Protein AF-A0A246L2Z1-F1 (afdb_monomer)

Solvent-accessible surface area (backbone atoms only — not comparable to full-atom values): 17041 Å² total; per-residue (Å²): 68,38,52,44,46,74,51,79,50,94,59,27,37,38,37,24,51,55,58,49,74,51,76,49,65,65,79,60,54,60,59,76,77,35,76,85,60,72,92,53,96,83,64,76,76,44,43,53,51,44,41,55,54,40,22,54,47,44,19,54,32,81,98,44,77,65,72,43,54,71,85,67,78,72,87,71,85,88,74,63,73,91,81,52,48,71,87,40,70,67,44,46,50,53,50,53,53,56,65,69,41,44,89,74,51,100,59,58,67,72,59,37,53,53,50,54,55,55,52,70,48,75,47,57,62,43,70,44,84,53,34,42,63,89,50,32,64,63,42,42,72,66,54,50,81,80,42,56,55,60,54,50,17,41,48,22,42,43,49,16,45,45,30,53,76,37,76,93,33,43,68,58,13,40,57,24,37,52,49,19,49,50,30,51,50,54,50,47,42,50,49,39,36,75,76,68,38,90,77,61,48,54,33,55,43,30,45,50,49,32,70,73,59,42,51,69,72,76,50,80,76,75,58,89,84,46,37,51,65,44,68,62,55,52,49,50,48,44,61,76,33,46,69,49,98,90,46,77,48,99,61,55,93,78,57,71,64,58,42,52,49,52,66,63,50,49,34,56,52,54,35,26,74,72,68,75,50,81,54,74,53,53,56,47,51,40,52,52,52,53,55,54,49,68,73,78,108

Mean predicted aligned error: 4.83 Å

Sequence (297 aa):
MYPYGQIALPQGFFHADESIATLVTKGFSWTHYFEESSFDEFGWSFPEEIRLMGSMVMCERQDEPTPILYPLQEPTFLLDPTTVDLNSSLGRNAIVDLIKDVGRWPLRTHIVNGFTQKAKERISTFDPARLEMERLESTWERLRPTDFVLLRGLSALIKSDMLSQHPEFGAEALMSLYVALECSFQLVLQRLREDGNPNPSASDAARWLHDTFDSHFDFDPPDSSYKYFEEFYQGRITAFHPRNRFGDFPFPPNFWDDLIHLRRSLPGIFAFLLHGNHSASFLAGVREFQAKWNVNH

pLDDT: mean 91.55, std 6.49, range [53.22, 98.69]

Secondary structure (DSSP, 8-state):
-EESEEEEETTEEEEE-SS-EEEEE----HHHH-TTPPP-TT----HHHHHHHHHHHTTBPTTSPP-------SSPPPPPTTT--SSSHHHHHHHHHHHH-GGGSSS-HHHHHHHHHHTTSPPPEE-GGGB-HHHHHHHHHHS-TT-HHHHHHHHHHHHHHHHTTSGGGHHHHHHHHHHHHHHHHHHHHHHHHHTT-SS--HHHHHHHHHHHTGGGGTPPPPPTT--TTHHHHHHHHHHH-SEETTEE-SS----HHHHHHHHHHHHHHHHHHHHSS--HHHHHHHHHHHHHHHHH-

Structure (mmCIF, N/CA/C/O backbone):
data_AF-A0A246L2Z1-F1
#
_entry.id   AF-A0A246L2Z1-F1
#
loop_
_atom_site.group_PDB
_atom_site.id
_atom_site.type_symbol
_atom_site.label_atom_id
_atom_site.label_alt_id
_atom_site.label_comp_id
_atom_site.label_asym_id
_atom_site.label_entity_id
_atom_site.label_seq_id
_atom_site.pdbx_PDB_ins_code
_atom_site.Cartn_x
_atom_site.Cartn_y
_atom_site.Cartn_z
_atom_site.occupancy
_atom_site.B_iso_or_equiv
_atom_site.auth_seq_id
_atom_site.auth_comp_id
_atom_site.auth_asym_id
_atom_site.auth_atom_id
_atom_site.pdbx_PDB_model_num
ATOM 1 N N . MET A 1 1 ? 12.442 -7.268 -0.362 1.00 88.75 1 MET A N 1
ATOM 2 C CA . MET A 1 1 ? 12.336 -8.657 -0.869 1.00 88.75 1 MET A CA 1
ATOM 3 C C . MET A 1 1 ? 11.179 -8.691 -1.854 1.00 88.75 1 MET A C 1
ATOM 5 O O . MET A 1 1 ? 10.179 -8.039 -1.577 1.00 88.75 1 MET A O 1
ATOM 9 N N . TYR A 1 2 ? 11.311 -9.383 -2.986 1.00 92.94 2 TYR A N 1
ATOM 10 C CA . TYR A 1 2 ? 10.357 -9.300 -4.103 1.00 92.94 2 TYR A CA 1
ATOM 11 C C . TYR A 1 2 ? 9.767 -10.670 -4.488 1.00 92.94 2 TYR A C 1
ATOM 13 O O . TYR A 1 2 ? 10.484 -11.665 -4.393 1.00 92.94 2 TYR A O 1
ATOM 21 N N . PRO A 1 3 ? 8.506 -10.758 -4.951 1.00 94.44 3 PRO A N 1
ATOM 22 C CA . PRO A 1 3 ? 7.957 -12.021 -5.443 1.00 94.44 3 PRO A CA 1
ATOM 23 C C . PRO A 1 3 ? 8.691 -12.451 -6.723 1.00 94.44 3 PRO A C 1
ATOM 25 O O . PRO A 1 3 ? 8.754 -11.693 -7.685 1.00 94.44 3 PRO A O 1
ATOM 28 N N . TYR A 1 4 ? 9.279 -13.647 -6.734 1.00 95.69 4 TYR A N 1
ATOM 29 C CA . TYR A 1 4 ? 10.055 -14.163 -7.862 1.00 95.69 4 TYR A CA 1
ATOM 30 C C . TYR A 1 4 ? 9.172 -14.423 -9.088 1.00 95.69 4 TYR A C 1
ATOM 32 O O . TYR A 1 4 ? 8.052 -14.922 -8.981 1.00 95.69 4 TYR A O 1
ATOM 40 N N . GLY A 1 5 ? 9.726 -14.177 -10.270 1.00 95.12 5 GLY A N 1
ATOM 41 C CA . GLY A 1 5 ? 9.085 -14.442 -11.546 1.00 95.12 5 GLY A CA 1
ATOM 42 C C . GLY A 1 5 ? 8.340 -13.227 -12.078 1.00 95.12 5 GLY A C 1
ATOM 43 O O . GLY A 1 5 ? 8.706 -12.082 -11.821 1.00 95.12 5 GLY A O 1
ATOM 44 N N . GLN A 1 6 ? 7.313 -13.492 -12.878 1.00 95.69 6 GLN A N 1
ATOM 45 C CA . GLN A 1 6 ? 6.583 -12.466 -13.605 1.00 95.69 6 GLN A CA 1
ATOM 46 C C . GLN A 1 6 ? 5.107 -12.489 -13.223 1.00 95.69 6 GLN A C 1
ATOM 48 O O . GLN A 1 6 ? 4.451 -13.525 -13.305 1.00 95.69 6 GLN A O 1
ATOM 53 N N . ILE A 1 7 ? 4.591 -11.321 -12.861 1.00 95.00 7 ILE A N 1
ATOM 54 C CA . ILE A 1 7 ? 3.194 -11.082 -12.518 1.00 95.00 7 ILE A CA 1
ATOM 55 C C . ILE A 1 7 ? 2.641 -10.126 -13.571 1.00 95.00 7 ILE A C 1
ATOM 57 O O . ILE A 1 7 ? 3.060 -8.973 -13.641 1.00 95.00 7 ILE A O 1
ATOM 61 N N . ALA A 1 8 ? 1.733 -10.605 -14.415 1.00 94.56 8 ALA A N 1
ATOM 62 C CA . ALA A 1 8 ? 1.123 -9.805 -15.472 1.00 94.56 8 ALA A CA 1
ATOM 63 C C . ALA A 1 8 ? -0.310 -9.425 -15.087 1.00 94.56 8 ALA A C 1
ATOM 65 O O . ALA A 1 8 ? -1.082 -10.277 -14.656 1.00 94.56 8 ALA A O 1
ATOM 66 N N . LEU A 1 9 ? -0.648 -8.152 -15.268 1.00 92.94 9 LEU A N 1
ATOM 67 C CA . LEU A 1 9 ? -1.970 -7.577 -15.049 1.00 92.94 9 LEU A CA 1
ATOM 68 C C . LEU A 1 9 ? -2.411 -6.815 -16.309 1.00 92.94 9 LEU A C 1
ATOM 70 O O . LEU A 1 9 ? -1.582 -6.482 -17.165 1.00 92.94 9 LEU A O 1
ATOM 74 N N . PRO A 1 10 ? -3.707 -6.497 -16.462 1.00 86.38 10 PRO A N 1
ATOM 75 C CA . PRO A 1 10 ? -4.141 -5.624 -17.543 1.00 86.38 10 PRO A CA 1
ATOM 76 C C . PRO A 1 10 ? -3.367 -4.298 -17.513 1.00 86.38 10 PRO A C 1
ATOM 78 O O . PRO A 1 10 ? -3.392 -3.599 -16.509 1.00 86.38 10 PRO A O 1
ATOM 81 N N . GLN A 1 11 ? -2.710 -3.927 -18.618 1.00 88.94 11 GLN A N 1
ATOM 82 C CA . GLN A 1 11 ? -1.913 -2.690 -18.751 1.00 88.94 11 GLN A CA 1
ATOM 83 C C . GLN A 1 11 ? -0.638 -2.607 -17.890 1.00 88.94 11 GLN A C 1
ATOM 85 O O . GLN A 1 11 ? -0.037 -1.537 -17.813 1.00 88.94 11 GLN A O 1
ATOM 90 N N . GLY A 1 12 ? -0.161 -3.696 -17.288 1.00 93.94 12 GLY A N 1
ATOM 91 C CA . GLY A 1 12 ? 1.088 -3.645 -16.532 1.00 93.94 12 GLY A CA 1
ATOM 92 C C . GLY A 1 12 ? 1.664 -5.009 -16.196 1.00 93.94 12 GLY A C 1
ATOM 93 O O . GLY A 1 12 ? 0.984 -6.027 -16.240 1.00 93.94 12 GLY A O 1
ATOM 94 N N . PHE A 1 13 ? 2.941 -5.049 -15.853 1.00 96.00 13 PHE A N 1
ATOM 95 C CA . PHE A 1 13 ? 3.539 -6.248 -15.291 1.00 96.00 13 PHE A CA 1
ATOM 96 C C . PHE A 1 13 ? 4.652 -5.905 -14.313 1.00 96.00 13 PHE A C 1
ATOM 98 O O . PHE A 1 13 ? 5.266 -4.841 -14.368 1.00 96.00 13 PHE A O 1
ATOM 105 N N . PHE A 1 14 ? 4.910 -6.857 -13.433 1.00 96.00 14 PHE A N 1
ATOM 106 C CA . PHE A 1 14 ? 6.058 -6.897 -12.555 1.00 96.00 14 PHE A CA 1
ATOM 107 C C . PHE A 1 14 ? 6.926 -8.094 -12.930 1.00 96.00 14 PHE A C 1
ATOM 109 O O . PHE A 1 14 ? 6.412 -9.166 -13.252 1.00 96.00 14 PHE A O 1
ATOM 116 N N . HIS A 1 15 ? 8.239 -7.915 -12.882 1.00 96.19 15 HIS A N 1
ATOM 117 C CA . HIS A 1 15 ? 9.216 -8.985 -13.037 1.00 96.19 15 HIS A CA 1
ATOM 118 C C . HIS A 1 15 ? 10.266 -8.859 -11.945 1.00 96.19 15 HIS A C 1
ATOM 120 O O . HIS A 1 15 ? 10.855 -7.789 -11.796 1.00 96.19 15 HIS A O 1
ATOM 126 N N . ALA A 1 16 ? 10.556 -9.951 -11.242 1.00 95.94 16 ALA A N 1
ATOM 127 C CA . ALA A 1 16 ? 11.734 -10.034 -10.395 1.00 95.94 16 ALA A CA 1
ATOM 128 C C . ALA A 1 16 ? 12.484 -11.358 -10.534 1.00 95.94 16 ALA A C 1
ATOM 130 O O . ALA A 1 16 ? 11.906 -12.441 -10.585 1.00 95.94 16 ALA A O 1
ATOM 131 N N . ASP A 1 17 ? 13.805 -11.261 -10.525 1.00 94.12 17 ASP A N 1
ATOM 132 C CA . ASP A 1 17 ? 14.735 -12.369 -10.369 1.00 94.12 17 ASP A CA 1
ATOM 133 C C . ASP A 1 17 ? 15.928 -11.925 -9.502 1.00 94.12 17 ASP A C 1
ATOM 135 O O . ASP A 1 17 ? 15.896 -10.866 -8.878 1.00 94.12 17 ASP A O 1
ATOM 139 N N . GLU A 1 18 ? 16.985 -12.736 -9.426 1.00 91.81 18 GLU A N 1
ATOM 140 C CA . GLU A 1 18 ? 18.169 -12.406 -8.620 1.00 91.81 18 GLU A CA 1
ATOM 141 C C . GLU A 1 18 ? 18.944 -11.176 -9.125 1.00 91.81 18 GLU A C 1
ATOM 143 O O . GLU A 1 18 ? 19.762 -10.639 -8.382 1.00 91.81 18 GLU A O 1
ATOM 148 N N . SER A 1 19 ? 18.721 -10.745 -10.371 1.00 90.25 19 SER A N 1
ATOM 149 C CA . SER A 1 19 ? 19.451 -9.655 -11.031 1.00 90.25 19 SER A CA 1
ATOM 150 C C . SER A 1 19 ? 18.667 -8.349 -11.121 1.00 90.25 19 SER A C 1
ATOM 152 O O . SER A 1 19 ? 19.266 -7.276 -11.102 1.00 90.25 19 SER A O 1
ATOM 154 N N . ILE A 1 20 ? 17.338 -8.414 -11.242 1.00 91.06 20 ILE A N 1
ATOM 155 C CA . ILE A 1 20 ? 16.501 -7.223 -11.387 1.00 91.06 20 ILE A CA 1
ATOM 156 C C . ILE A 1 20 ? 15.112 -7.426 -10.790 1.00 91.06 20 ILE A C 1
ATOM 158 O O . ILE A 1 20 ? 14.550 -8.511 -10.881 1.00 91.06 20 ILE A O 1
ATOM 162 N N . ALA A 1 21 ? 14.551 -6.355 -10.230 1.00 92.94 21 ALA A N 1
ATOM 163 C CA . ALA A 1 21 ? 13.130 -6.200 -9.969 1.00 92.94 21 ALA A CA 1
ATOM 164 C C . ALA A 1 21 ? 12.657 -4.951 -10.721 1.00 92.94 21 ALA A C 1
ATOM 166 O O . ALA A 1 21 ? 13.231 -3.874 -10.563 1.00 92.94 21 ALA A O 1
ATOM 167 N N . THR A 1 22 ? 11.652 -5.098 -11.577 1.00 92.62 22 THR A N 1
ATOM 168 C CA . THR A 1 22 ? 11.123 -4.015 -12.403 1.00 92.62 22 THR A CA 1
ATOM 169 C C . THR A 1 22 ? 9.609 -4.099 -12.483 1.00 92.62 22 THR A C 1
ATOM 171 O O . THR A 1 22 ? 9.022 -5.181 -12.460 1.00 92.62 22 THR A O 1
ATOM 174 N N . LEU A 1 23 ? 8.983 -2.934 -12.572 1.00 93.69 23 LEU A N 1
ATOM 175 C CA . LEU A 1 23 ? 7.571 -2.786 -12.860 1.00 93.69 23 LEU A CA 1
ATOM 176 C C . LEU A 1 23 ? 7.437 -1.932 -14.113 1.00 93.69 23 LEU A C 1
ATOM 178 O O . LEU A 1 23 ? 8.179 -0.970 -14.304 1.00 93.69 23 LEU A O 1
ATOM 182 N N . VAL A 1 24 ? 6.492 -2.294 -14.967 1.00 94.06 24 VAL A N 1
ATOM 183 C CA . VAL A 1 24 ? 6.198 -1.567 -16.197 1.00 94.06 24 VAL A CA 1
ATOM 184 C C . VAL A 1 24 ? 4.697 -1.425 -16.276 1.00 94.06 24 VAL A C 1
ATOM 186 O O . VAL A 1 24 ? 3.967 -2.411 -16.186 1.00 94.06 24 VAL A O 1
ATOM 189 N N . THR A 1 25 ? 4.229 -0.197 -16.443 1.00 94.06 25 THR A N 1
ATOM 190 C CA . THR A 1 25 ? 2.803 0.103 -16.519 1.00 94.06 25 THR A CA 1
ATOM 191 C C . THR A 1 25 ? 2.509 0.976 -17.725 1.00 94.06 25 THR A C 1
ATOM 193 O O . THR A 1 25 ? 3.362 1.719 -18.211 1.00 94.06 25 THR A O 1
ATOM 196 N N . LYS A 1 26 ? 1.289 0.861 -18.238 1.00 93.31 26 LYS A N 1
ATOM 197 C CA . LYS A 1 26 ? 0.744 1.719 -19.278 1.00 93.31 26 LYS A CA 1
ATOM 198 C C . LYS A 1 26 ? -0.359 2.569 -18.667 1.00 93.31 26 LYS A C 1
ATOM 200 O O . LYS A 1 26 ? -1.391 2.053 -18.252 1.00 93.31 26 LYS A O 1
ATOM 205 N N . GLY A 1 27 ? -0.147 3.880 -18.662 1.00 91.50 27 GLY A N 1
ATOM 206 C CA . GLY A 1 27 ? -1.102 4.837 -18.125 1.00 91.50 27 GLY A CA 1
ATOM 207 C C . GLY A 1 27 ? -0.650 6.274 -18.296 1.00 91.50 27 GLY A C 1
ATOM 208 O O . GLY A 1 27 ? 0.205 6.579 -19.127 1.00 91.50 27 GLY A O 1
ATOM 209 N N . PHE A 1 28 ? -1.248 7.147 -17.494 1.00 90.75 28 PHE A N 1
ATOM 210 C CA . PHE A 1 28 ? -1.002 8.580 -17.527 1.00 90.75 28 PHE A CA 1
ATOM 211 C C . PHE A 1 28 ? -0.336 9.076 -16.243 1.00 90.75 28 PHE A C 1
ATOM 213 O O . PHE A 1 28 ? -0.407 8.432 -15.196 1.00 90.75 28 PHE A O 1
ATOM 220 N N . SER A 1 29 ? 0.278 10.256 -16.327 1.00 89.00 29 SER A N 1
ATOM 221 C CA . SER A 1 29 ? 0.804 10.980 -15.173 1.00 89.00 29 SER A CA 1
ATOM 222 C C . SER A 1 29 ? -0.297 11.536 -14.270 1.00 89.00 29 SER A C 1
ATOM 224 O O . SER A 1 29 ? -1.455 11.631 -14.666 1.00 89.00 29 SER A O 1
ATOM 226 N N . TRP A 1 30 ? 0.068 11.970 -13.061 1.00 88.19 30 TRP A N 1
ATOM 227 C CA . TRP A 1 30 ? -0.865 12.601 -12.118 1.00 88.19 30 TRP A CA 1
ATOM 228 C C . TRP A 1 30 ? -1.631 13.791 -12.707 1.00 88.19 30 TRP A C 1
ATOM 230 O O . TRP A 1 30 ? -2.833 13.905 -12.484 1.00 88.19 30 TRP A O 1
ATOM 240 N N . THR A 1 31 ? -0.973 14.600 -13.539 1.00 88.12 31 THR A N 1
ATOM 241 C CA . THR A 1 31 ? -1.569 15.752 -14.237 1.00 88.12 31 THR A CA 1
ATOM 242 C C . THR A 1 31 ? -2.742 15.394 -15.152 1.00 88.12 31 THR A C 1
ATOM 244 O O . THR A 1 31 ? -3.547 16.260 -15.468 1.00 88.12 31 THR A O 1
ATOM 247 N N . HIS A 1 32 ? -2.861 14.134 -15.584 1.00 90.44 32 HIS A N 1
ATOM 248 C CA . HIS A 1 32 ? -4.015 13.667 -16.354 1.00 90.44 32 HIS A CA 1
ATOM 249 C C . HIS A 1 32 ? -5.260 13.479 -15.482 1.00 90.44 32 HIS A C 1
ATOM 251 O O . HIS A 1 32 ? -6.373 13.714 -15.938 1.00 90.44 32 HIS A O 1
ATOM 257 N N . TYR A 1 33 ? -5.078 13.030 -14.238 1.00 89.50 33 TYR A N 1
ATOM 258 C CA . TYR A 1 33 ? -6.180 12.728 -13.324 1.00 89.50 33 TYR A CA 1
ATOM 259 C C . TYR A 1 33 ? -6.540 13.912 -12.424 1.00 89.50 33 TYR A C 1
ATOM 261 O O . TYR A 1 33 ? -7.661 13.984 -11.927 1.00 89.50 33 TYR A O 1
ATOM 269 N N . PHE A 1 34 ? -5.600 14.831 -12.209 1.00 86.88 34 PHE A N 1
ATOM 270 C CA . PHE A 1 34 ? -5.791 16.022 -11.399 1.00 86.88 34 PHE A CA 1
ATOM 271 C C . PHE A 1 34 ? -5.090 17.212 -12.061 1.00 86.88 34 PHE A C 1
ATOM 273 O O . PHE A 1 34 ? -3.889 17.404 -11.897 1.00 86.88 34 PHE A O 1
ATOM 280 N N . GLU A 1 35 ? -5.842 18.008 -12.827 1.00 82.25 35 GLU A N 1
ATOM 281 C CA . GLU A 1 35 ? -5.296 19.143 -13.592 1.00 82.25 35 GLU A CA 1
ATOM 282 C C . GLU A 1 35 ? -4.642 20.205 -12.694 1.00 82.25 35 GLU A C 1
ATOM 284 O O . GLU A 1 35 ? -3.654 20.826 -13.081 1.00 82.25 35 GLU A O 1
ATOM 289 N N . GLU A 1 36 ? -5.152 20.378 -11.472 1.00 82.81 36 GLU A N 1
ATOM 290 C CA . GLU A 1 36 ? -4.608 21.310 -10.478 1.00 82.81 36 GLU A CA 1
ATOM 291 C C . GLU A 1 36 ? -3.385 20.749 -9.728 1.00 82.81 36 GLU A C 1
ATOM 293 O O . GLU A 1 36 ? -2.898 21.375 -8.784 1.00 82.81 36 GLU A O 1
ATOM 298 N N . SER A 1 37 ? -2.863 19.576 -10.115 1.00 76.75 37 SER A N 1
ATOM 299 C CA . SER A 1 37 ? -1.661 19.026 -9.488 1.00 76.75 37 SER A CA 1
ATOM 300 C C . SER A 1 37 ? -0.484 19.985 -9.682 1.00 76.75 37 SER A C 1
ATOM 302 O O . SER A 1 37 ? -0.074 20.259 -10.813 1.00 76.75 37 SER A O 1
ATOM 304 N N . SER A 1 38 ? 0.091 20.475 -8.584 1.00 72.75 38 SER A N 1
ATOM 305 C CA . SER A 1 38 ? 1.350 21.214 -8.625 1.00 72.75 38 SER A CA 1
ATOM 306 C C . SER A 1 38 ? 2.520 20.271 -8.904 1.00 72.75 38 SER A C 1
ATOM 308 O O . SER A 1 38 ? 2.486 19.098 -8.531 1.00 72.75 38 SER A O 1
ATOM 310 N N . PHE A 1 39 ? 3.584 20.797 -9.508 1.00 73.25 39 PHE A N 1
ATOM 311 C CA . PHE A 1 39 ? 4.849 20.075 -9.615 1.00 73.25 39 PHE A CA 1
ATOM 312 C C . PHE A 1 39 ? 5.407 19.772 -8.215 1.00 73.25 39 PHE A C 1
ATOM 314 O O . PHE A 1 39 ? 5.543 20.682 -7.397 1.00 73.25 39 PHE A O 1
ATOM 321 N N . ASP A 1 40 ? 5.734 18.507 -7.965 1.00 75.50 40 ASP A N 1
ATOM 322 C CA . ASP A 1 40 ? 6.470 18.056 -6.785 1.00 75.50 40 ASP A CA 1
ATOM 323 C C . ASP A 1 40 ? 7.792 17.445 -7.255 1.00 75.50 40 ASP A C 1
ATOM 325 O O . ASP A 1 40 ? 7.802 16.390 -7.889 1.00 75.50 40 ASP A O 1
ATOM 329 N N . GLU A 1 41 ? 8.903 18.119 -6.955 1.00 73.25 41 GLU A N 1
ATOM 330 C CA . GLU A 1 41 ? 10.256 17.669 -7.307 1.00 73.25 41 GLU A CA 1
ATOM 331 C C . GLU A 1 41 ? 10.610 16.330 -6.647 1.00 73.25 41 GLU A C 1
ATOM 333 O O . GLU A 1 41 ? 11.380 15.547 -7.195 1.00 73.25 41 GLU A O 1
ATOM 338 N N . PHE A 1 42 ? 10.012 16.048 -5.489 1.00 79.25 42 PHE A N 1
ATOM 339 C CA . PHE A 1 42 ? 10.201 14.809 -4.736 1.00 79.25 42 PHE A CA 1
ATOM 340 C C . PHE A 1 42 ? 9.026 13.842 -4.915 1.00 79.25 42 PHE A C 1
ATOM 342 O O . PHE A 1 42 ? 8.968 12.793 -4.258 1.00 79.25 42 PHE A O 1
ATOM 349 N N . GLY A 1 43 ? 8.076 14.205 -5.781 1.00 70.50 43 GLY A N 1
ATOM 350 C CA . GLY A 1 43 ? 6.907 13.409 -6.096 1.00 70.50 43 GLY A CA 1
ATOM 351 C C . GLY A 1 43 ? 7.354 12.133 -6.782 1.00 70.50 43 GLY A C 1
ATOM 352 O O . GLY A 1 43 ? 8.131 12.178 -7.735 1.00 70.50 43 GLY A O 1
ATOM 353 N N . TRP A 1 44 ? 6.885 10.986 -6.292 1.00 74.50 44 TRP A N 1
ATOM 354 C CA . TRP A 1 44 ? 7.307 9.694 -6.813 1.00 74.50 44 TRP A CA 1
ATOM 355 C C . TRP A 1 44 ? 6.145 8.739 -7.051 1.00 74.50 44 TRP A C 1
ATOM 357 O O . TRP A 1 44 ? 5.115 8.759 -6.375 1.00 74.50 44 TRP A O 1
ATOM 367 N N . SER A 1 45 ? 6.411 7.903 -8.050 1.00 84.06 45 SER A N 1
ATOM 368 C CA . SER A 1 45 ? 5.546 6.982 -8.774 1.00 84.06 45 SER A CA 1
ATOM 369 C C . SER A 1 45 ? 4.350 7.609 -9.493 1.00 84.06 45 SER A C 1
ATOM 371 O O . SER A 1 45 ? 3.592 8.429 -8.965 1.00 84.06 45 SER A O 1
ATOM 373 N N . PHE A 1 46 ? 4.158 7.163 -10.728 1.00 89.81 46 PHE A N 1
ATOM 374 C CA . PHE A 1 46 ? 2.943 7.382 -11.491 1.00 89.81 46 PHE A CA 1
ATOM 375 C C . PHE A 1 46 ? 1.761 6.617 -10.866 1.00 89.81 46 PHE A C 1
ATOM 377 O O . PHE A 1 46 ? 1.963 5.597 -10.198 1.00 89.81 46 PHE A O 1
ATOM 384 N N . PRO A 1 47 ? 0.511 7.065 -11.100 1.00 92.69 47 PRO A N 1
ATOM 385 C CA . PRO A 1 47 ? -0.688 6.418 -10.566 1.00 92.69 47 PRO A CA 1
ATOM 386 C C . PRO A 1 47 ? -0.724 4.907 -10.801 1.00 92.69 47 PRO A C 1
ATOM 388 O O . PRO A 1 47 ? -0.943 4.149 -9.863 1.00 92.69 47 PRO A O 1
ATOM 391 N N . GLU A 1 48 ? -0.452 4.454 -12.027 1.00 93.88 48 GLU A N 1
ATOM 392 C CA . GLU A 1 48 ? -0.491 3.027 -12.369 1.00 93.88 48 GLU A CA 1
ATOM 393 C C . GLU A 1 48 ? 0.596 2.206 -11.667 1.00 93.88 48 GLU A C 1
ATOM 395 O O . GLU A 1 48 ? 0.374 1.050 -11.311 1.00 93.88 48 GLU A O 1
ATOM 400 N N . GLU A 1 49 ? 1.758 2.800 -11.404 1.00 93.81 49 GLU A N 1
ATOM 401 C CA . GLU A 1 49 ? 2.834 2.138 -10.667 1.00 93.81 49 GLU A CA 1
ATOM 402 C C . GLU A 1 49 ? 2.417 1.917 -9.211 1.00 93.81 49 GLU A C 1
ATOM 404 O O . GLU A 1 49 ? 2.567 0.816 -8.680 1.00 93.81 49 GLU A O 1
ATOM 409 N N . ILE A 1 50 ? 1.798 2.927 -8.588 1.00 94.94 50 ILE A N 1
ATOM 41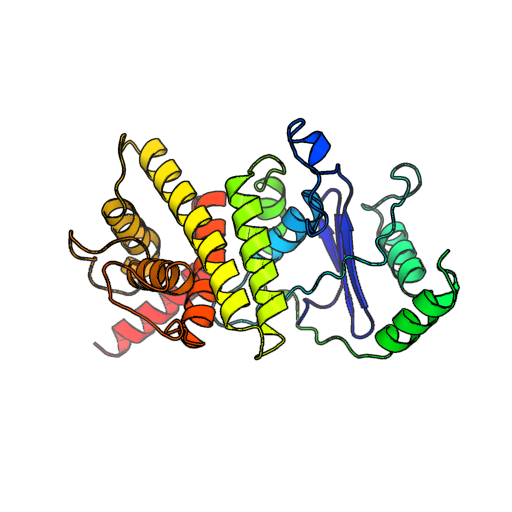0 C CA . ILE A 1 50 ? 1.229 2.814 -7.237 1.00 94.94 50 ILE A CA 1
ATOM 411 C C . ILE A 1 50 ? 0.092 1.799 -7.227 1.00 94.94 50 ILE A C 1
ATOM 413 O O . ILE A 1 50 ? -0.006 1.020 -6.282 1.00 94.94 50 ILE A O 1
ATOM 417 N N . ARG A 1 51 ? -0.739 1.756 -8.275 1.00 95.62 51 ARG A N 1
ATOM 418 C CA . ARG A 1 51 ? -1.792 0.743 -8.395 1.00 95.62 51 ARG A CA 1
ATOM 419 C C . ARG A 1 51 ? -1.213 -0.665 -8.420 1.00 95.62 51 ARG A C 1
ATOM 421 O O . ARG A 1 51 ? -1.723 -1.539 -7.722 1.00 95.62 51 ARG A O 1
ATOM 428 N N . LEU A 1 52 ? -0.138 -0.888 -9.174 1.00 95.50 52 LEU A N 1
ATOM 429 C CA . LEU A 1 52 ? 0.435 -2.220 -9.356 1.00 95.50 52 LEU A CA 1
ATOM 430 C C . LEU A 1 52 ? 1.105 -2.680 -8.062 1.00 95.50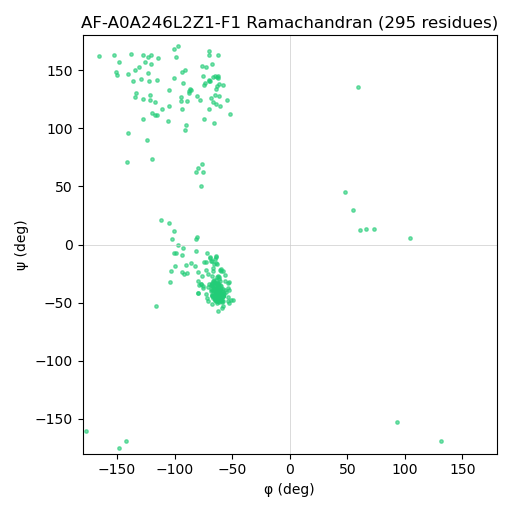 52 LEU A C 1
ATOM 432 O O . LEU A 1 52 ? 0.826 -3.766 -7.556 1.00 95.50 52 LEU A O 1
ATOM 436 N N . MET A 1 53 ? 1.934 -1.808 -7.487 1.00 95.69 53 MET A N 1
ATOM 437 C CA . MET A 1 53 ? 2.603 -2.042 -6.211 1.00 95.69 53 MET A CA 1
ATOM 438 C C . MET A 1 53 ? 1.604 -2.223 -5.066 1.00 95.69 53 MET A C 1
ATOM 440 O O . MET A 1 53 ? 1.682 -3.194 -4.317 1.00 95.69 53 MET A O 1
ATOM 444 N N . GLY A 1 54 ? 0.623 -1.328 -4.968 1.00 96.12 54 GLY A N 1
ATOM 445 C CA . GLY A 1 54 ? -0.427 -1.375 -3.958 1.00 96.12 54 GLY A CA 1
ATOM 446 C C . GLY A 1 54 ? -1.304 -2.619 -4.070 1.00 96.12 54 GLY A C 1
ATOM 447 O O . GLY A 1 54 ? -1.695 -3.176 -3.047 1.00 96.12 54 GLY A O 1
ATOM 448 N N . SER A 1 55 ? -1.551 -3.113 -5.288 1.00 96.38 55 SER A N 1
ATOM 449 C CA . SER A 1 55 ? -2.272 -4.374 -5.493 1.00 96.38 55 SER A CA 1
ATOM 450 C C . SER A 1 55 ? -1.505 -5.568 -4.927 1.00 96.38 55 SER A C 1
ATOM 452 O O . SER A 1 55 ? -2.115 -6.423 -4.291 1.00 96.38 55 SER A O 1
ATOM 454 N N . MET A 1 56 ? -0.177 -5.607 -5.092 1.00 95.81 56 MET A N 1
ATOM 455 C CA . MET A 1 56 ? 0.662 -6.651 -4.488 1.00 95.81 56 MET A CA 1
ATOM 456 C C . MET A 1 56 ? 0.688 -6.552 -2.958 1.00 95.81 56 MET A C 1
ATOM 458 O O . MET A 1 56 ? 0.513 -7.567 -2.290 1.00 95.81 56 MET A O 1
ATOM 462 N N . VAL A 1 57 ? 0.838 -5.341 -2.406 1.00 95.81 57 VAL A N 1
ATOM 463 C CA . VAL A 1 57 ? 0.817 -5.087 -0.950 1.00 95.81 57 VAL A CA 1
ATOM 464 C C . VAL A 1 57 ? -0.514 -5.520 -0.321 1.00 95.81 57 VAL A C 1
ATOM 466 O O . VAL A 1 57 ? -0.538 -6.167 0.719 1.00 95.81 57 VAL A O 1
ATOM 469 N N . MET A 1 58 ? -1.648 -5.242 -0.968 1.00 96.56 58 MET A N 1
ATOM 470 C CA . MET A 1 58 ? -2.973 -5.670 -0.488 1.00 96.56 58 MET A CA 1
ATOM 471 C C . MET A 1 58 ? -3.238 -7.181 -0.634 1.00 96.56 58 MET A C 1
ATOM 473 O O . MET A 1 58 ? -4.261 -7.671 -0.152 1.00 96.56 58 MET A O 1
ATOM 477 N N . CYS A 1 59 ? -2.342 -7.920 -1.293 1.00 95.88 59 CYS A N 1
ATOM 478 C CA . CYS A 1 59 ? -2.387 -9.379 -1.400 1.00 95.88 59 CYS A CA 1
ATOM 479 C C . CYS A 1 59 ? -1.420 -10.070 -0.427 1.00 95.88 59 CYS A C 1
ATOM 481 O O . CYS A 1 59 ? -1.184 -11.270 -0.548 1.00 95.88 59 CYS A O 1
ATOM 483 N N . GLU A 1 60 ? -0.850 -9.344 0.533 1.00 94.81 60 GLU A N 1
ATOM 484 C CA . GLU A 1 60 ? -0.063 -9.937 1.612 1.00 94.81 60 GLU A CA 1
ATOM 485 C C . GLU A 1 60 ? -0.882 -10.964 2.406 1.00 94.81 60 GLU A C 1
ATOM 487 O O . GLU A 1 60 ? -2.051 -10.745 2.739 1.00 94.81 60 GLU A O 1
ATOM 492 N N . ARG A 1 61 ? -0.252 -12.100 2.716 1.00 92.38 61 ARG A N 1
ATOM 493 C CA . ARG A 1 61 ? -0.796 -13.101 3.635 1.00 92.38 61 ARG A CA 1
ATOM 494 C C . ARG A 1 61 ? -0.325 -12.829 5.055 1.00 92.38 61 ARG A C 1
ATOM 496 O O . ARG A 1 61 ? 0.770 -12.314 5.278 1.00 92.38 61 ARG A O 1
ATOM 503 N N . GLN A 1 62 ? -1.153 -13.204 6.022 1.00 83.19 62 GLN A N 1
ATOM 504 C CA . GLN A 1 62 ? -0.798 -13.081 7.430 1.00 83.19 62 GLN A CA 1
ATOM 505 C C . GLN A 1 62 ? 0.402 -13.988 7.754 1.00 83.19 62 GLN A C 1
ATOM 507 O O . GLN A 1 62 ? 0.432 -15.141 7.337 1.00 83.19 62 GLN A O 1
ATOM 512 N N . ASP A 1 63 ? 1.389 -13.444 8.474 1.00 82.06 63 ASP A N 1
ATOM 513 C CA . ASP A 1 63 ? 2.626 -14.127 8.908 1.00 82.06 63 ASP A CA 1
ATOM 514 C C . ASP A 1 63 ? 3.544 -14.645 7.778 1.00 82.06 63 ASP A C 1
ATOM 516 O O . ASP A 1 63 ? 4.511 -15.366 8.027 1.00 82.06 63 ASP A O 1
ATOM 520 N N . GLU A 1 64 ? 3.299 -14.219 6.539 1.00 89.50 64 GLU A N 1
ATOM 521 C CA . GLU A 1 64 ? 4.139 -14.500 5.373 1.00 89.50 64 GLU A CA 1
ATOM 522 C C . GLU A 1 64 ? 5.050 -13.296 5.031 1.00 89.50 64 GLU A C 1
ATOM 524 O O . GLU A 1 64 ? 4.878 -12.202 5.579 1.00 89.50 64 GLU A O 1
ATOM 529 N N . PRO A 1 65 ? 6.059 -13.453 4.148 1.00 84.62 65 PRO A N 1
ATOM 530 C CA . PRO A 1 65 ? 6.925 -12.369 3.727 1.00 84.62 65 PRO A CA 1
ATOM 531 C C . PRO A 1 65 ? 6.122 -11.281 3.040 1.00 84.62 65 PRO A C 1
ATOM 533 O O . PRO A 1 65 ? 5.283 -11.548 2.180 1.00 84.62 65 PRO A O 1
ATOM 536 N N . THR A 1 66 ? 6.458 -10.043 3.373 1.00 87.12 66 THR A N 1
ATOM 537 C CA . THR A 1 66 ? 5.865 -8.872 2.751 1.00 87.12 66 THR A CA 1
ATOM 538 C C . THR A 1 66 ? 6.715 -8.420 1.558 1.00 87.12 66 THR A C 1
ATOM 540 O O . THR A 1 66 ? 7.954 -8.431 1.622 1.00 87.12 66 THR A O 1
ATOM 543 N N . PRO A 1 67 ? 6.089 -8.020 0.436 1.00 88.31 67 PRO A N 1
ATOM 544 C CA . PRO A 1 67 ? 6.783 -7.334 -0.634 1.00 88.31 67 PRO A CA 1
ATOM 545 C C . PRO A 1 67 ? 7.252 -5.971 -0.116 1.00 88.31 67 PRO A C 1
ATOM 547 O O . PRO A 1 67 ? 6.477 -5.031 0.021 1.00 88.31 67 PRO A O 1
ATOM 550 N N . ILE A 1 68 ? 8.549 -5.862 0.150 1.00 87.50 68 ILE A N 1
ATOM 551 C CA . ILE A 1 68 ? 9.195 -4.582 0.447 1.00 87.50 68 ILE A CA 1
ATOM 552 C C . ILE A 1 68 ? 9.676 -4.025 -0.886 1.00 87.50 68 ILE A C 1
ATOM 554 O O . ILE A 1 68 ? 10.712 -4.453 -1.411 1.00 87.50 68 ILE A O 1
ATOM 558 N N . LEU A 1 69 ? 8.880 -3.113 -1.436 1.00 87.31 69 LEU A N 1
ATOM 559 C CA . LEU A 1 69 ? 9.103 -2.511 -2.742 1.00 87.31 69 LEU A CA 1
ATOM 560 C C . LEU A 1 69 ? 9.975 -1.263 -2.592 1.00 87.31 69 LEU A C 1
ATOM 562 O O . LEU A 1 69 ? 9.619 -0.336 -1.871 1.00 87.31 69 LEU A O 1
ATOM 566 N N . TYR A 1 70 ? 11.108 -1.238 -3.298 1.00 88.31 70 TYR A N 1
ATOM 567 C CA . TYR A 1 70 ? 12.020 -0.095 -3.341 1.00 88.31 70 TYR A CA 1
ATOM 568 C C . TYR A 1 70 ? 12.163 0.411 -4.782 1.00 88.31 70 TYR A C 1
ATOM 570 O O . TYR A 1 70 ? 13.173 0.144 -5.440 1.00 88.31 70 TYR A O 1
ATOM 578 N N . PRO A 1 71 ? 11.140 1.092 -5.327 1.00 82.06 71 PRO A N 1
ATOM 579 C CA . PRO A 1 71 ? 11.215 1.633 -6.674 1.00 82.06 71 PRO A CA 1
ATOM 580 C C . PRO A 1 71 ? 12.235 2.771 -6.725 1.00 82.06 71 PRO A C 1
ATOM 582 O O . PRO A 1 71 ? 12.186 3.731 -5.955 1.00 82.06 71 PRO A O 1
ATOM 585 N N . LEU A 1 72 ? 13.176 2.650 -7.656 1.00 80.69 72 LEU A N 1
ATOM 586 C CA . LEU A 1 72 ? 14.120 3.709 -7.981 1.00 80.69 72 LEU A CA 1
ATOM 587 C C . LEU A 1 72 ? 13.483 4.616 -9.033 1.00 80.69 72 LEU A C 1
ATOM 589 O O . LEU A 1 72 ? 13.007 4.127 -10.052 1.00 80.69 72 LEU A O 1
ATOM 593 N N . GLN A 1 73 ? 13.499 5.930 -8.806 1.00 69.56 73 GLN A N 1
ATOM 594 C CA . GLN A 1 73 ? 12.974 6.893 -9.781 1.00 69.56 73 GLN A CA 1
ATOM 595 C C . GLN A 1 73 ? 13.845 7.033 -11.026 1.00 69.56 73 GLN A C 1
ATOM 597 O O . GLN A 1 73 ? 13.350 7.425 -12.082 1.00 69.56 73 GLN A O 1
ATOM 602 N N . GLU A 1 74 ? 15.140 6.744 -10.924 1.00 75.00 74 GLU A N 1
ATOM 603 C CA . GLU A 1 74 ? 16.051 6.906 -12.046 1.00 75.00 74 GLU A CA 1
ATOM 604 C C . GLU A 1 74 ? 16.884 5.647 -12.301 1.00 75.00 74 GLU A C 1
ATOM 606 O O . GLU A 1 74 ? 17.309 5.007 -11.335 1.00 75.00 74 GLU A O 1
ATOM 611 N N . PRO A 1 75 ? 17.143 5.325 -13.585 1.00 73.69 75 PRO A N 1
ATOM 612 C CA . PRO A 1 75 ? 16.459 5.894 -14.744 1.00 73.69 75 PRO A CA 1
ATOM 613 C C . PRO A 1 75 ? 15.041 5.319 -14.883 1.00 73.69 75 PRO A C 1
ATOM 615 O O . PRO A 1 75 ? 14.844 4.112 -14.774 1.00 73.69 75 PRO A O 1
ATOM 618 N N . THR A 1 76 ? 14.072 6.181 -15.194 1.00 79.88 76 THR A N 1
ATOM 619 C CA . THR A 1 76 ? 12.745 5.757 -15.662 1.00 79.88 76 THR A CA 1
ATOM 620 C C . THR A 1 76 ? 12.731 5.760 -17.188 1.00 79.88 76 THR A C 1
ATOM 622 O O . THR A 1 76 ? 13.066 6.768 -17.815 1.00 79.88 76 THR A O 1
ATOM 625 N N . PHE A 1 77 ? 12.338 4.642 -17.800 1.00 85.69 77 PHE A N 1
ATOM 626 C CA . PHE A 1 77 ? 12.187 4.535 -19.251 1.00 85.69 77 PHE A CA 1
ATOM 627 C C . PHE A 1 77 ? 10.743 4.804 -19.661 1.00 85.69 77 PHE A C 1
ATOM 629 O O . PHE A 1 77 ? 9.829 4.106 -19.229 1.00 85.69 77 PHE A O 1
ATOM 636 N N . LEU A 1 78 ? 10.546 5.779 -20.548 1.00 88.12 78 LEU A N 1
ATOM 637 C CA . LEU A 1 78 ? 9.267 5.989 -21.219 1.00 88.12 78 LEU A CA 1
ATOM 638 C C . LEU A 1 78 ? 9.284 5.243 -22.551 1.00 88.12 78 LEU A C 1
ATOM 640 O O . LEU A 1 78 ? 10.095 5.540 -23.430 1.00 88.12 78 LEU A O 1
ATOM 644 N N . LEU A 1 79 ? 8.399 4.259 -22.681 1.00 89.00 79 LEU A N 1
ATOM 645 C CA . LEU A 1 79 ? 8.232 3.464 -23.893 1.00 89.00 79 LEU A CA 1
ATOM 646 C C . LEU A 1 79 ? 7.024 3.975 -24.683 1.00 89.00 79 LEU A C 1
ATOM 648 O O . LEU A 1 79 ? 6.008 4.343 -24.094 1.00 89.00 79 LEU A O 1
ATOM 652 N N . ASP A 1 80 ? 7.114 3.970 -26.014 1.00 88.69 80 ASP A N 1
ATOM 653 C CA . ASP A 1 80 ? 5.968 4.295 -26.865 1.00 88.69 80 ASP A CA 1
ATOM 654 C C . ASP A 1 80 ? 4.934 3.153 -26.782 1.00 88.69 80 ASP A C 1
ATOM 656 O O . ASP A 1 80 ? 5.228 2.026 -27.210 1.00 88.69 80 ASP A O 1
ATOM 660 N N . PRO A 1 81 ? 3.713 3.410 -26.270 1.00 85.69 81 PRO A N 1
ATOM 661 C CA . PRO A 1 81 ? 2.694 2.382 -26.074 1.00 85.69 81 PRO A CA 1
ATOM 662 C C . PRO A 1 81 ? 2.187 1.759 -27.382 1.00 85.69 81 PRO A C 1
ATOM 664 O O . PRO A 1 81 ? 1.487 0.751 -27.327 1.00 85.69 81 PRO A O 1
ATOM 667 N N . THR A 1 82 ? 2.491 2.347 -28.544 1.00 87.56 82 THR A N 1
ATOM 668 C CA . THR A 1 82 ? 2.169 1.775 -29.862 1.00 87.56 82 THR A CA 1
ATOM 669 C C . THR A 1 82 ? 3.187 0.729 -30.317 1.00 87.56 82 THR A C 1
ATOM 671 O O . THR A 1 82 ? 2.885 -0.094 -31.179 1.00 87.56 82 THR A O 1
ATOM 674 N N . THR A 1 83 ? 4.378 0.734 -29.716 1.00 86.56 83 THR A N 1
ATOM 675 C CA . THR A 1 83 ? 5.496 -0.160 -30.059 1.00 86.56 83 THR A CA 1
ATOM 676 C C . THR A 1 83 ? 5.640 -1.344 -29.107 1.00 86.56 83 THR A C 1
ATOM 678 O O . THR A 1 83 ? 6.436 -2.247 -29.360 1.00 86.56 83 THR A O 1
ATOM 681 N N . VAL A 1 84 ? 4.867 -1.353 -28.019 1.00 88.00 84 VAL A N 1
ATOM 682 C CA . VAL A 1 84 ? 4.974 -2.328 -26.935 1.00 88.00 84 VAL A CA 1
ATOM 683 C C . VAL A 1 84 ? 3.619 -2.970 -26.662 1.00 88.00 84 VAL A C 1
ATOM 685 O O . VAL A 1 84 ? 2.645 -2.285 -26.357 1.00 88.00 84 VAL A O 1
ATOM 688 N N . ASP A 1 85 ? 3.578 -4.302 -26.700 1.00 88.94 85 ASP A N 1
ATOM 689 C CA . ASP A 1 85 ? 2.430 -5.084 -26.241 1.00 88.94 85 ASP A CA 1
ATOM 690 C C . ASP A 1 85 ? 2.738 -5.753 -24.896 1.00 88.94 85 ASP A C 1
ATOM 692 O O . ASP A 1 85 ? 3.474 -6.740 -24.826 1.00 88.94 85 ASP A O 1
ATOM 696 N N . LEU A 1 86 ? 2.147 -5.217 -23.826 1.00 91.31 86 LEU A N 1
ATOM 697 C CA . LEU A 1 86 ? 2.295 -5.749 -22.470 1.00 91.31 86 LEU A CA 1
ATOM 698 C C . LEU A 1 86 ? 1.499 -7.041 -22.240 1.00 91.31 86 LEU A C 1
ATOM 700 O O . LEU A 1 86 ? 1.778 -7.742 -21.271 1.00 91.31 86 LEU A O 1
ATOM 704 N N . ASN A 1 87 ? 0.548 -7.403 -23.108 1.00 89.19 87 ASN A N 1
ATOM 705 C CA . ASN A 1 87 ? -0.192 -8.664 -22.985 1.00 89.19 87 ASN A CA 1
ATOM 706 C C . ASN A 1 87 ? 0.614 -9.855 -23.525 1.00 89.19 87 ASN A C 1
ATOM 708 O O . ASN A 1 87 ? 0.428 -10.990 -23.078 1.00 89.19 87 ASN A O 1
ATOM 712 N N . SER A 1 88 ? 1.568 -9.597 -24.419 1.00 92.19 88 SER A N 1
ATOM 713 C CA . SER A 1 88 ? 2.470 -10.602 -24.974 1.00 92.19 88 SER A CA 1
ATOM 714 C C . SER A 1 88 ? 3.627 -10.925 -24.027 1.00 92.19 88 SER A C 1
ATOM 716 O O . SER A 1 88 ? 4.382 -10.043 -23.618 1.00 92.19 88 SER A O 1
ATOM 718 N N . SER A 1 89 ? 3.836 -12.212 -23.732 1.00 93.31 89 SER A N 1
ATOM 719 C CA . SER A 1 89 ? 5.011 -12.667 -22.972 1.00 93.31 89 SER A CA 1
ATOM 720 C C . SER A 1 89 ? 6.326 -12.335 -23.680 1.00 93.31 89 SER A C 1
ATOM 722 O O . SER A 1 89 ? 7.296 -11.979 -23.019 1.00 93.31 89 SER A O 1
ATOM 724 N N . LEU A 1 90 ? 6.350 -12.383 -25.017 1.00 93.00 90 LEU A N 1
ATOM 725 C CA . LEU A 1 90 ? 7.509 -11.970 -25.811 1.00 93.00 90 LEU A CA 1
ATOM 726 C C . LEU A 1 90 ? 7.794 -10.474 -25.643 1.00 93.00 90 LEU A C 1
ATOM 728 O O . LEU A 1 90 ? 8.949 -10.096 -25.477 1.00 93.00 90 LEU A O 1
ATOM 732 N N . GLY A 1 91 ? 6.747 -9.640 -25.646 1.00 92.75 91 GLY A N 1
ATOM 733 C CA . GLY A 1 91 ? 6.870 -8.197 -25.436 1.00 92.75 91 GLY A CA 1
ATOM 734 C C . GLY A 1 91 ? 7.432 -7.871 -24.055 1.00 92.75 91 GLY A C 1
ATOM 735 O O . GLY A 1 91 ? 8.415 -7.142 -23.945 1.00 92.75 91 GLY A O 1
ATOM 736 N N . ARG A 1 92 ? 6.876 -8.481 -23.003 1.00 94.94 92 ARG A N 1
ATOM 737 C CA . ARG A 1 92 ? 7.364 -8.291 -21.629 1.00 94.94 92 ARG A CA 1
ATOM 738 C C . ARG A 1 92 ? 8.807 -8.765 -21.446 1.00 94.94 92 ARG A C 1
ATOM 740 O O . ARG A 1 92 ? 9.614 -8.032 -20.882 1.00 94.94 92 ARG A O 1
ATOM 747 N N . ASN A 1 93 ? 9.164 -9.933 -21.984 1.00 94.88 93 ASN A N 1
ATOM 748 C CA . ASN A 1 93 ? 10.538 -10.441 -21.916 1.00 94.88 93 ASN A CA 1
ATOM 749 C C . ASN A 1 93 ? 11.526 -9.520 -22.650 1.00 94.88 93 ASN A C 1
ATOM 751 O O . ASN A 1 93 ? 12.590 -9.230 -22.114 1.00 94.88 93 ASN A O 1
ATOM 755 N N . ALA A 1 94 ? 11.156 -8.987 -23.820 1.00 93.56 94 ALA A N 1
ATOM 756 C CA . ALA A 1 94 ? 11.994 -8.036 -24.550 1.00 93.56 94 ALA A CA 1
ATOM 757 C C . ALA A 1 94 ? 12.238 -6.735 -23.762 1.00 93.56 94 ALA A C 1
ATOM 759 O O . ALA A 1 94 ? 13.327 -6.168 -23.834 1.00 93.56 94 ALA A O 1
ATOM 760 N N . ILE A 1 95 ? 11.253 -6.269 -22.984 1.00 93.88 95 ILE A N 1
ATOM 761 C CA . ILE A 1 95 ? 11.425 -5.116 -22.086 1.00 93.88 95 ILE A CA 1
ATOM 762 C C . ILE A 1 95 ? 12.386 -5.461 -20.947 1.00 93.88 95 ILE A C 1
ATOM 764 O O . ILE A 1 95 ? 13.279 -4.674 -20.648 1.00 93.88 95 ILE A O 1
ATOM 768 N N . VAL A 1 96 ? 12.247 -6.637 -20.330 1.00 94.19 96 VAL A N 1
ATOM 769 C CA . VAL A 1 96 ? 13.181 -7.087 -19.284 1.00 94.19 96 VAL A CA 1
ATOM 770 C C . VAL A 1 96 ? 14.610 -7.159 -19.831 1.00 94.19 96 VAL A C 1
ATOM 772 O O . VAL A 1 96 ? 15.530 -6.662 -19.183 1.00 94.19 96 VAL A O 1
ATOM 775 N N . ASP A 1 97 ? 14.798 -7.699 -21.036 1.00 92.56 97 ASP A N 1
ATOM 776 C CA . ASP A 1 97 ? 16.104 -7.759 -21.700 1.00 92.56 97 ASP A CA 1
ATOM 777 C C . ASP A 1 97 ? 16.667 -6.357 -21.992 1.00 92.56 97 ASP A C 1
ATOM 779 O O . ASP A 1 97 ? 17.847 -6.103 -21.743 1.00 92.56 97 ASP A O 1
ATOM 783 N N . LEU A 1 98 ? 15.825 -5.418 -22.444 1.00 91.06 98 LEU A N 1
ATOM 784 C CA . LEU A 1 98 ? 16.202 -4.015 -22.654 1.00 91.06 98 LEU A CA 1
ATOM 785 C C . LEU A 1 98 ? 16.688 -3.351 -21.357 1.00 91.06 98 LEU A C 1
ATOM 787 O O . LEU A 1 98 ? 17.681 -2.623 -21.363 1.00 91.06 98 LEU A O 1
ATOM 791 N N . ILE A 1 99 ? 16.000 -3.595 -20.241 1.00 90.38 99 ILE A N 1
ATOM 792 C CA . ILE A 1 99 ? 16.376 -3.024 -18.944 1.00 90.38 99 ILE A CA 1
ATOM 793 C C . ILE A 1 99 ? 17.665 -3.687 -18.429 1.00 90.38 99 ILE A C 1
ATOM 795 O O . ILE A 1 99 ? 18.528 -3.011 -17.879 1.00 90.38 99 ILE A O 1
ATOM 799 N N . LYS A 1 100 ? 17.872 -4.988 -18.652 1.00 90.31 100 LYS A N 1
ATOM 800 C CA . LYS A 1 100 ? 19.125 -5.658 -18.261 1.00 90.31 100 LYS A CA 1
ATOM 801 C C . LYS A 1 100 ? 20.340 -5.193 -19.069 1.00 90.31 100 LYS A C 1
ATOM 803 O O . LYS A 1 100 ? 21.457 -5.223 -18.550 1.00 90.31 100 LYS A O 1
ATOM 808 N N . ASP A 1 101 ? 20.153 -4.733 -20.306 1.00 89.81 101 ASP A N 1
ATOM 809 C CA . ASP A 1 101 ? 21.232 -4.220 -21.160 1.00 89.81 101 ASP A CA 1
ATOM 810 C C . ASP A 1 101 ? 21.603 -2.758 -20.836 1.00 89.81 101 ASP A C 1
ATOM 812 O O . ASP A 1 101 ? 21.491 -1.845 -21.660 1.00 89.81 101 ASP A O 1
ATOM 816 N N . VAL A 1 102 ? 22.081 -2.539 -19.604 1.00 87.19 102 VAL A N 1
ATOM 817 C CA . VAL A 1 102 ? 22.451 -1.218 -19.059 1.00 87.19 102 VAL A CA 1
ATOM 818 C C . VAL A 1 102 ? 23.445 -0.469 -19.955 1.00 87.19 102 VAL A C 1
ATOM 820 O O . VAL A 1 102 ? 23.393 0.756 -20.065 1.00 87.19 102 VAL A O 1
ATOM 823 N N . GLY A 1 103 ? 24.337 -1.191 -20.641 1.00 85.00 103 GLY A N 1
ATOM 824 C CA . GLY A 1 103 ? 25.343 -0.607 -21.531 1.00 85.00 103 GLY A CA 1
ATOM 825 C C . GLY A 1 103 ? 24.764 0.068 -22.778 1.00 85.00 103 GLY A C 1
ATOM 826 O O . GLY A 1 103 ? 25.435 0.912 -23.373 1.00 85.00 103 GLY A O 1
ATOM 827 N N . ARG A 1 104 ? 23.529 -0.272 -23.169 1.00 86.19 104 ARG A N 1
ATOM 828 C CA . ARG A 1 104 ? 22.820 0.335 -24.307 1.00 86.19 104 ARG A CA 1
ATOM 829 C C . ARG A 1 104 ? 21.863 1.448 -23.912 1.00 86.19 104 ARG A C 1
ATOM 831 O O . ARG A 1 104 ? 21.218 2.030 -24.785 1.00 86.19 104 ARG A O 1
ATOM 838 N N . TRP A 1 105 ? 21.755 1.756 -22.624 1.00 88.56 105 TRP A N 1
ATOM 839 C CA . TRP A 1 105 ? 20.876 2.819 -22.169 1.00 88.56 105 TRP A CA 1
ATOM 840 C C . TRP A 1 105 ? 21.327 4.173 -22.739 1.00 88.56 105 TRP A C 1
ATOM 842 O O . TRP A 1 105 ? 22.523 4.478 -22.713 1.00 88.56 105 TRP A O 1
ATOM 852 N N . PRO A 1 106 ? 20.399 5.019 -23.226 1.00 86.62 106 PRO A N 1
ATOM 853 C CA . PRO A 1 106 ? 20.713 6.319 -23.820 1.00 86.62 106 PRO A CA 1
ATOM 854 C C . PRO A 1 106 ? 21.030 7.376 -22.742 1.00 86.62 106 PRO A C 1
ATOM 856 O O . PRO A 1 106 ? 20.463 8.466 -22.723 1.00 86.62 106 PRO A O 1
ATOM 859 N N . LEU A 1 107 ? 21.925 7.045 -21.809 1.00 86.12 107 LEU A N 1
ATOM 860 C CA . LEU A 1 107 ? 22.275 7.845 -20.638 1.00 86.12 107 LEU A CA 1
ATOM 861 C C . LEU A 1 107 ? 23.764 8.200 -20.638 1.00 86.12 107 LEU A C 1
ATOM 863 O O . LEU A 1 107 ? 24.591 7.593 -21.318 1.00 86.12 107 LEU A O 1
ATOM 867 N N . ARG A 1 108 ? 24.128 9.204 -19.837 1.00 86.88 108 ARG A N 1
ATOM 868 C CA . ARG A 1 108 ? 25.530 9.611 -19.672 1.00 86.88 108 ARG A CA 1
ATOM 869 C C . ARG A 1 108 ? 26.345 8.466 -19.060 1.00 86.88 108 ARG A C 1
ATOM 871 O O . ARG A 1 108 ? 25.878 7.792 -18.146 1.00 86.88 108 ARG A O 1
ATOM 878 N N . THR A 1 109 ? 27.602 8.316 -19.482 1.00 86.88 109 THR A N 1
ATOM 879 C CA . THR A 1 109 ? 28.483 7.201 -19.079 1.00 86.88 109 THR A CA 1
ATOM 880 C C . THR A 1 109 ? 28.594 7.008 -17.564 1.00 86.88 109 THR A C 1
ATOM 882 O O . THR A 1 109 ? 28.597 5.879 -17.093 1.00 86.88 109 THR A O 1
ATOM 885 N N . HIS A 1 110 ? 28.654 8.085 -16.773 1.00 84.81 110 HIS A N 1
ATOM 886 C CA . HIS A 1 110 ? 28.738 7.962 -15.311 1.00 84.81 110 HIS A CA 1
ATOM 887 C C . HIS A 1 110 ? 27.457 7.382 -14.684 1.00 84.81 110 HIS A C 1
ATOM 889 O O . HIS A 1 110 ? 27.555 6.632 -13.717 1.00 84.81 110 HIS A O 1
ATOM 895 N N . ILE A 1 111 ? 26.281 7.676 -15.256 1.00 84.94 111 ILE A N 1
ATOM 896 C CA . ILE A 1 111 ? 24.996 7.096 -14.836 1.00 84.94 111 ILE A CA 1
ATOM 897 C C . ILE A 1 111 ? 25.005 5.604 -15.172 1.00 84.94 111 ILE A C 1
ATOM 899 O O . ILE A 1 111 ? 24.818 4.773 -14.287 1.00 84.94 111 ILE A O 1
ATOM 903 N N . VAL A 1 112 ? 25.333 5.262 -16.423 1.00 87.44 112 VAL A N 1
ATOM 904 C CA . VAL A 1 112 ? 25.459 3.871 -16.897 1.00 87.44 112 VAL A CA 1
ATOM 905 C C . VAL A 1 112 ? 26.410 3.062 -16.011 1.00 87.44 112 VAL A C 1
ATOM 907 O O . VAL A 1 112 ? 26.066 1.958 -15.596 1.00 87.44 112 VAL A O 1
ATOM 910 N N . ASN A 1 113 ? 27.572 3.614 -15.648 1.00 87.56 113 ASN A N 1
ATOM 911 C CA . ASN A 1 113 ? 28.533 2.954 -14.761 1.00 87.56 113 ASN A CA 1
ATOM 912 C C . ASN A 1 113 ? 27.947 2.684 -13.366 1.00 87.56 113 ASN A C 1
ATOM 914 O O . ASN A 1 113 ? 28.154 1.600 -12.819 1.00 87.56 113 ASN A O 1
ATOM 918 N N . GLY A 1 114 ? 27.198 3.640 -12.807 1.00 86.44 114 GLY A N 1
ATOM 919 C CA . GLY A 1 114 ? 26.511 3.477 -11.524 1.00 86.44 114 GLY A CA 1
ATOM 920 C C . GLY A 1 114 ? 25.500 2.328 -11.550 1.00 86.44 114 GLY A C 1
ATOM 921 O O . GLY A 1 114 ? 25.538 1.455 -10.684 1.00 86.44 114 GLY A O 1
ATOM 922 N N . PHE A 1 115 ? 24.654 2.264 -12.583 1.00 86.75 115 PHE A N 1
ATOM 923 C CA . PHE A 1 115 ? 23.686 1.170 -12.744 1.00 86.75 115 PHE A CA 1
ATOM 924 C C . PHE A 1 115 ? 24.338 -0.164 -13.088 1.00 86.75 115 PHE A C 1
ATOM 926 O O . PHE A 1 115 ? 23.902 -1.194 -12.589 1.00 86.75 115 PHE A O 1
ATOM 933 N N . THR A 1 116 ? 25.430 -0.160 -13.850 1.00 87.31 116 THR A N 1
ATOM 934 C CA . THR A 1 116 ? 26.210 -1.374 -14.131 1.00 87.31 116 THR A CA 1
ATOM 935 C C . THR A 1 116 ? 26.787 -1.967 -12.848 1.00 87.31 116 THR A C 1
ATOM 937 O O . THR A 1 116 ? 26.888 -3.185 -12.717 1.00 87.31 116 THR A O 1
ATOM 940 N N . GLN A 1 117 ? 27.172 -1.124 -11.886 1.00 85.56 117 GLN A N 1
ATOM 941 C CA . GLN A 1 117 ? 27.628 -1.598 -10.586 1.00 85.56 117 GLN A CA 1
ATOM 942 C C . GLN A 1 117 ? 26.466 -2.140 -9.746 1.00 85.56 117 GLN A C 1
ATOM 944 O O . GLN A 1 117 ? 26.592 -3.243 -9.220 1.00 85.56 117 GLN A O 1
ATOM 949 N N . LYS A 1 118 ? 25.334 -1.423 -9.685 1.00 83.56 118 LYS A N 1
ATOM 950 C CA . LYS A 1 118 ? 24.120 -1.882 -8.987 1.00 83.56 118 LYS A CA 1
ATOM 951 C C . LYS A 1 118 ? 23.577 -3.199 -9.545 1.00 83.56 118 LYS A C 1
ATOM 953 O O . LYS A 1 118 ? 23.178 -4.059 -8.778 1.00 83.56 118 LYS A O 1
ATOM 958 N N . ALA A 1 119 ? 23.633 -3.406 -10.861 1.00 83.50 119 ALA A N 1
ATOM 959 C CA . ALA A 1 119 ? 23.183 -4.638 -11.517 1.00 83.50 119 ALA A CA 1
ATOM 960 C C . ALA A 1 119 ? 23.988 -5.894 -11.116 1.00 83.50 119 ALA A C 1
ATOM 962 O O . ALA A 1 119 ? 23.604 -7.009 -11.458 1.00 83.50 119 ALA A O 1
ATOM 963 N N . LYS A 1 120 ? 25.120 -5.733 -10.413 1.00 85.19 120 LYS A N 1
ATOM 964 C CA . LYS A 1 120 ? 25.886 -6.851 -9.836 1.00 85.19 120 LYS A CA 1
ATOM 965 C C . LYS A 1 120 ? 25.380 -7.261 -8.454 1.00 85.19 120 LYS A C 1
ATOM 967 O O . LYS A 1 120 ? 25.770 -8.321 -7.964 1.00 85.19 120 LYS A O 1
ATOM 972 N N . GLU A 1 121 ? 24.587 -6.416 -7.801 1.00 86.88 121 GLU A N 1
ATOM 973 C CA . GLU A 1 121 ? 23.994 -6.711 -6.502 1.00 86.88 121 GLU A CA 1
ATOM 974 C C . GLU A 1 121 ? 22.863 -7.721 -6.681 1.00 86.88 121 GLU A C 1
ATOM 976 O O . GLU A 1 121 ? 22.092 -7.654 -7.637 1.00 86.88 121 GLU A O 1
ATOM 981 N N . ARG A 1 122 ? 22.777 -8.687 -5.764 1.00 90.75 122 ARG A N 1
ATOM 982 C CA . ARG A 1 122 ? 21.721 -9.695 -5.814 1.00 90.75 122 ARG A CA 1
ATOM 983 C C . ARG A 1 122 ? 20.473 -9.192 -5.121 1.00 90.75 122 ARG A C 1
ATOM 985 O O . ARG A 1 122 ? 20.526 -8.741 -3.978 1.00 90.75 122 ARG A O 1
ATOM 992 N N . ILE A 1 123 ? 19.344 -9.362 -5.789 1.00 90.69 123 ILE A N 1
ATOM 993 C CA . ILE A 1 123 ? 18.038 -9.034 -5.240 1.00 90.69 123 ILE A CA 1
ATOM 994 C C . ILE A 1 123 ? 17.485 -10.232 -4.470 1.00 90.69 123 ILE A C 1
ATOM 996 O O . ILE A 1 123 ? 17.486 -11.369 -4.941 1.00 90.69 123 ILE A O 1
ATOM 1000 N N . SER A 1 124 ? 16.994 -9.965 -3.260 1.00 91.94 124 SER A N 1
ATOM 1001 C CA . SER A 1 124 ? 16.319 -10.968 -2.439 1.00 91.94 124 SER A CA 1
ATOM 1002 C C . SER A 1 124 ? 14.891 -11.189 -2.938 1.00 91.94 124 SER A C 1
ATOM 1004 O O . SER A 1 124 ? 14.103 -10.238 -3.013 1.00 91.94 124 SER 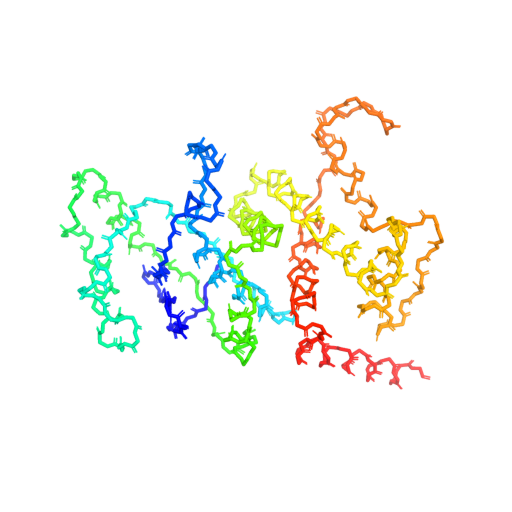A O 1
ATOM 1006 N N . THR A 1 125 ? 14.557 -12.441 -3.252 1.00 94.44 125 THR A N 1
ATOM 1007 C CA . THR A 1 125 ? 13.243 -12.841 -3.766 1.00 94.44 125 THR A CA 1
ATOM 1008 C C . THR A 1 125 ? 12.578 -13.919 -2.903 1.00 94.44 125 THR A C 1
ATOM 1010 O O . THR A 1 125 ? 13.242 -14.576 -2.100 1.00 94.44 125 THR A O 1
ATOM 1013 N N . PHE A 1 126 ? 11.261 -14.086 -3.045 1.00 94.88 126 PHE A N 1
ATOM 1014 C CA . PHE A 1 126 ? 10.472 -15.143 -2.405 1.00 94.88 126 PHE A CA 1
ATOM 1015 C C . PHE A 1 126 ? 9.446 -15.744 -3.370 1.00 94.88 126 PHE A C 1
ATOM 1017 O O . PHE A 1 126 ? 9.145 -15.157 -4.404 1.00 94.88 126 PHE A O 1
ATOM 1024 N N . ASP A 1 127 ? 8.903 -16.914 -3.034 1.00 94.75 127 ASP A N 1
ATOM 1025 C CA . ASP A 1 127 ? 7.876 -17.575 -3.846 1.00 94.75 127 ASP A CA 1
ATOM 1026 C C . ASP A 1 127 ? 6.583 -16.729 -3.911 1.00 94.75 127 ASP A C 1
ATOM 1028 O O . ASP A 1 127 ? 5.983 -16.476 -2.860 1.00 94.75 127 ASP A O 1
ATOM 1032 N N . PRO A 1 128 ? 6.116 -16.306 -5.106 1.00 93.19 128 PRO A N 1
ATOM 1033 C CA . PRO A 1 128 ? 4.880 -15.536 -5.249 1.00 93.19 128 PRO A CA 1
ATOM 1034 C C . PRO A 1 128 ? 3.644 -16.255 -4.692 1.00 93.19 128 PRO A C 1
ATOM 1036 O O . PRO A 1 128 ? 2.686 -15.587 -4.316 1.00 93.19 128 PRO A O 1
ATOM 1039 N N . ALA A 1 129 ? 3.656 -17.588 -4.563 1.00 92.12 129 ALA A N 1
ATOM 1040 C CA . ALA A 1 129 ? 2.566 -18.344 -3.945 1.00 92.12 129 ALA A CA 1
ATOM 1041 C C . ALA A 1 129 ? 2.353 -18.018 -2.454 1.00 92.12 129 ALA A C 1
ATOM 1043 O O . ALA A 1 129 ? 1.355 -18.452 -1.881 1.00 92.12 129 ALA A O 1
ATOM 1044 N N . ARG A 1 130 ? 3.263 -17.259 -1.823 1.00 93.00 130 ARG A N 1
ATOM 1045 C CA . ARG A 1 130 ? 3.121 -16.720 -0.458 1.00 93.00 130 ARG A CA 1
ATOM 1046 C C . ARG A 1 130 ? 2.278 -15.438 -0.401 1.00 93.00 130 ARG A C 1
ATOM 1048 O O . ARG A 1 130 ? 1.974 -14.970 0.689 1.00 93.00 130 ARG A O 1
ATOM 1055 N N . LEU A 1 131 ? 1.873 -14.896 -1.550 1.00 94.38 131 LEU A N 1
ATOM 1056 C CA . LEU A 1 131 ? 0.851 -13.855 -1.666 1.00 94.38 131 LEU A CA 1
ATOM 1057 C C . LEU A 1 131 ? -0.504 -14.467 -2.041 1.00 94.38 131 LEU A C 1
ATOM 1059 O O . LEU A 1 131 ? -0.592 -15.562 -2.598 1.00 94.38 131 LEU A O 1
ATOM 1063 N N . GLU A 1 132 ? -1.574 -13.713 -1.810 1.00 94.12 132 GLU A N 1
ATOM 1064 C CA . GLU A 1 132 ? -2.927 -13.994 -2.296 1.00 94.12 132 GLU A CA 1
ATOM 1065 C C . GLU A 1 132 ? -3.065 -13.679 -3.787 1.00 94.12 132 GLU A C 1
ATOM 1067 O O . GLU A 1 132 ? -3.845 -12.818 -4.197 1.00 94.12 132 GLU A O 1
ATOM 1072 N N . MET A 1 133 ? -2.303 -14.393 -4.618 1.00 93.56 133 MET A N 1
ATOM 1073 C CA . MET A 1 133 ? -2.253 -14.179 -6.068 1.00 93.56 133 MET A CA 1
ATOM 1074 C C . MET A 1 133 ? -3.631 -14.274 -6.734 1.00 93.56 133 MET A C 1
ATOM 1076 O O . MET A 1 133 ? -3.899 -13.553 -7.690 1.00 93.56 133 MET A O 1
ATOM 1080 N N . GLU A 1 134 ? -4.530 -15.098 -6.190 1.00 93.94 134 GLU A N 1
ATOM 1081 C CA . GLU A 1 134 ? -5.914 -15.239 -6.660 1.00 93.94 134 GLU A CA 1
ATOM 1082 C C . GLU A 1 134 ? -6.727 -13.940 -6.541 1.00 93.94 134 GLU A C 1
ATOM 1084 O O . GLU A 1 134 ? -7.664 -13.720 -7.306 1.00 93.94 134 GLU A O 1
ATOM 1089 N N . ARG A 1 135 ? -6.374 -13.051 -5.602 1.00 94.44 135 ARG A N 1
ATOM 1090 C CA . ARG A 1 135 ? -7.066 -11.772 -5.393 1.00 94.44 135 ARG A CA 1
ATOM 1091 C C . ARG A 1 135 ? -6.471 -10.639 -6.224 1.00 94.44 135 ARG A C 1
ATOM 1093 O O . ARG A 1 135 ? -7.131 -9.613 -6.392 1.00 94.44 135 ARG A O 1
ATOM 1100 N N . LEU A 1 136 ? -5.252 -10.808 -6.735 1.00 95.62 136 LEU A N 1
ATOM 1101 C CA . LEU A 1 136 ? -4.452 -9.729 -7.307 1.00 95.62 136 LEU A CA 1
ATOM 1102 C C . LEU A 1 136 ? -5.146 -9.015 -8.471 1.00 95.62 136 LEU A C 1
ATOM 1104 O O . LEU A 1 136 ? -5.217 -7.788 -8.463 1.00 95.62 136 LEU A O 1
ATOM 1108 N N . GLU A 1 137 ? -5.686 -9.762 -9.435 1.00 95.62 137 GLU A N 1
ATOM 1109 C CA . GLU A 1 137 ? -6.366 -9.179 -10.600 1.00 95.62 137 GLU A CA 1
ATOM 1110 C C . GLU A 1 137 ? -7.592 -8.364 -10.178 1.00 95.62 137 GLU A C 1
ATOM 1112 O O . GLU A 1 137 ? -7.715 -7.196 -10.541 1.00 95.62 137 GLU A O 1
ATOM 1117 N N . SER A 1 138 ? -8.439 -8.914 -9.302 1.00 96.50 138 SER A N 1
ATOM 1118 C CA . SER A 1 138 ? -9.612 -8.178 -8.815 1.00 96.50 138 SER A CA 1
ATOM 1119 C C . SER A 1 138 ? -9.238 -6.953 -7.967 1.00 96.50 138 SER A C 1
ATOM 1121 O O . SER A 1 138 ? -9.947 -5.948 -7.986 1.00 96.50 138 SER A O 1
ATOM 1123 N N . THR A 1 139 ? -8.121 -7.004 -7.230 1.00 96.94 139 THR A N 1
ATOM 1124 C CA . THR A 1 139 ? -7.585 -5.851 -6.491 1.00 96.94 139 THR A CA 1
ATOM 1125 C C . THR A 1 139 ? -7.164 -4.749 -7.459 1.00 96.94 139 THR A C 1
ATOM 1127 O O . THR A 1 139 ? -7.550 -3.595 -7.278 1.00 96.94 139 THR A O 1
ATOM 1130 N N . TRP A 1 140 ? -6.432 -5.109 -8.513 1.00 95.69 140 TRP A N 1
ATOM 1131 C CA . TRP A 1 140 ? -6.000 -4.186 -9.558 1.00 95.69 140 TRP A CA 1
ATOM 1132 C C . TRP A 1 140 ? -7.179 -3.509 -10.268 1.00 95.69 140 TRP A C 1
ATOM 1134 O O . TRP A 1 140 ? -7.181 -2.288 -10.441 1.00 95.69 140 TRP A O 1
ATOM 1144 N N . GLU A 1 141 ? -8.201 -4.280 -10.646 1.00 95.44 141 GLU A N 1
ATOM 1145 C CA . GLU A 1 141 ? -9.396 -3.767 -11.325 1.00 95.44 141 GLU A CA 1
ATOM 1146 C C . GLU A 1 141 ? -10.201 -2.792 -10.460 1.00 95.44 141 GLU A C 1
ATOM 1148 O O . GLU A 1 141 ? -10.713 -1.789 -10.963 1.00 95.44 141 GLU A O 1
ATOM 1153 N N . ARG A 1 142 ? -10.313 -3.075 -9.157 1.00 96.69 142 ARG A N 1
ATOM 1154 C CA . ARG A 1 142 ? -11.078 -2.249 -8.213 1.00 96.69 142 ARG A CA 1
ATOM 1155 C C . ARG A 1 142 ? -10.350 -0.979 -7.808 1.00 96.69 142 ARG A C 1
ATOM 1157 O O . ARG A 1 142 ? -11.002 0.029 -7.557 1.00 96.69 142 ARG A O 1
ATOM 1164 N N . LEU A 1 143 ? -9.025 -1.025 -7.707 1.00 96.25 143 LEU A N 1
ATOM 1165 C CA . LEU A 1 143 ? -8.216 0.120 -7.316 1.00 96.25 143 LEU A CA 1
ATOM 1166 C C . LEU A 1 143 ? -8.141 1.103 -8.484 1.00 96.25 143 LEU A C 1
ATOM 1168 O O . LEU A 1 143 ? -7.458 0.809 -9.459 1.00 96.25 143 LEU A O 1
ATOM 1172 N N . ARG A 1 144 ? -8.804 2.262 -8.420 1.00 94.62 144 ARG A N 1
ATOM 1173 C CA . ARG A 1 144 ? -8.833 3.217 -9.543 1.00 94.62 144 ARG A CA 1
ATOM 1174 C C . ARG A 1 144 ? -7.733 4.274 -9.411 1.00 94.62 144 ARG A C 1
ATOM 1176 O O . ARG A 1 144 ? -7.435 4.707 -8.299 1.00 94.62 144 ARG A O 1
ATOM 1183 N N . PRO A 1 145 ? -7.185 4.790 -10.529 1.00 92.75 145 PRO A N 1
ATOM 1184 C CA . PRO A 1 145 ? -6.188 5.866 -10.510 1.00 92.75 145 PRO A CA 1
ATOM 1185 C C . PRO A 1 145 ? -6.730 7.194 -9.940 1.00 92.75 145 PRO A C 1
ATOM 1187 O O . PRO A 1 145 ? -5.959 8.072 -9.563 1.00 92.75 145 PRO A O 1
ATOM 1190 N N . THR A 1 146 ? -8.055 7.334 -9.843 1.00 94.12 146 THR A N 1
ATOM 1191 C CA . THR A 1 146 ? -8.746 8.494 -9.259 1.00 94.12 146 THR A CA 1
ATOM 1192 C C . THR A 1 146 ? -9.070 8.335 -7.771 1.00 94.12 146 THR A C 1
ATOM 1194 O O . THR A 1 146 ? -9.613 9.259 -7.169 1.00 94.12 146 THR A O 1
ATOM 1197 N N . ASP A 1 147 ? -8.771 7.186 -7.154 1.00 95.19 147 ASP A N 1
ATOM 1198 C CA . ASP A 1 147 ? -8.993 6.964 -5.720 1.00 95.19 147 ASP A CA 1
ATOM 1199 C C . ASP A 1 147 ? -7.866 7.618 -4.905 1.00 95.19 147 ASP A C 1
ATOM 1201 O O . ASP A 1 147 ? -7.050 6.951 -4.268 1.00 95.19 147 ASP A O 1
ATOM 1205 N N . PHE A 1 148 ? -7.793 8.952 -4.951 1.00 94.50 148 PHE A N 1
ATOM 1206 C CA . PHE A 1 148 ? -6.639 9.726 -4.482 1.00 94.50 148 PHE A CA 1
ATOM 1207 C C . PHE A 1 148 ? -6.263 9.456 -3.024 1.00 94.50 148 PHE A C 1
ATOM 1209 O O . PHE A 1 148 ? -5.079 9.354 -2.713 1.00 94.50 148 PHE A O 1
ATOM 1216 N N . VAL A 1 149 ? -7.247 9.295 -2.132 1.00 97.19 149 VAL A N 1
ATOM 1217 C CA . VAL A 1 149 ? -6.995 8.992 -0.712 1.00 97.19 149 VAL A CA 1
ATOM 1218 C C . VAL A 1 149 ? -6.354 7.612 -0.556 1.00 97.19 149 VAL A C 1
ATOM 1220 O O . VAL A 1 149 ? -5.355 7.472 0.147 1.00 97.19 149 VAL A O 1
ATOM 1223 N N . LEU A 1 150 ? -6.877 6.600 -1.252 1.00 97.94 150 LEU A N 1
ATOM 1224 C CA . LEU A 1 150 ? -6.340 5.242 -1.198 1.00 97.94 150 LEU A CA 1
ATOM 1225 C C . LEU A 1 150 ? -4.942 5.172 -1.822 1.00 97.94 150 LEU A C 1
ATOM 1227 O O . LEU A 1 150 ? -4.025 4.638 -1.203 1.00 97.94 150 LEU A O 1
ATOM 1231 N N . LEU A 1 151 ? -4.734 5.780 -2.993 1.00 96.56 151 LEU A N 1
ATOM 1232 C CA . LEU A 1 151 ? -3.413 5.828 -3.629 1.00 96.56 151 LEU A CA 1
ATOM 1233 C C . LEU A 1 151 ? -2.395 6.605 -2.796 1.00 96.56 151 LEU A C 1
ATOM 1235 O O . LEU A 1 151 ? -1.240 6.190 -2.709 1.00 96.56 151 LEU A O 1
ATOM 1239 N N . ARG A 1 152 ? -2.806 7.695 -2.135 1.00 95.88 152 ARG A N 1
ATOM 1240 C CA . ARG A 1 152 ? -1.935 8.432 -1.213 1.00 95.88 152 ARG A CA 1
ATOM 1241 C C . ARG A 1 152 ? -1.529 7.571 -0.022 1.00 95.88 152 ARG A C 1
ATOM 1243 O O . ARG A 1 152 ? -0.363 7.632 0.378 1.00 95.88 152 ARG A O 1
ATOM 1250 N N . GLY A 1 153 ? -2.461 6.780 0.509 1.00 97.69 153 GLY A N 1
ATOM 1251 C CA . GLY A 1 153 ? -2.214 5.837 1.596 1.00 97.69 153 GLY A CA 1
ATOM 1252 C C . GLY A 1 153 ? -1.258 4.716 1.193 1.00 97.69 153 GLY A C 1
ATOM 1253 O O . GLY A 1 153 ? -0.266 4.488 1.880 1.00 97.69 153 GLY A O 1
ATOM 1254 N N . LEU A 1 154 ? -1.493 4.085 0.039 1.00 97.50 154 LEU A N 1
ATOM 1255 C CA . LEU A 1 154 ? -0.626 3.040 -0.516 1.00 97.50 154 LEU A CA 1
ATOM 1256 C C . LEU A 1 154 ? 0.776 3.575 -0.829 1.00 97.50 154 LEU A C 1
ATOM 1258 O O . LEU A 1 154 ? 1.765 2.971 -0.430 1.00 97.50 154 LEU A O 1
ATOM 1262 N N . SER A 1 155 ? 0.876 4.744 -1.467 1.00 95.75 155 SER A N 1
ATOM 1263 C CA . SER A 1 155 ? 2.157 5.414 -1.723 1.00 95.75 155 SER A CA 1
ATOM 1264 C C . SER A 1 155 ? 2.913 5.699 -0.421 1.00 95.75 155 SER A C 1
ATOM 1266 O O . SER A 1 155 ? 4.106 5.425 -0.328 1.00 95.75 155 SER A O 1
ATOM 1268 N N . ALA A 1 156 ? 2.234 6.199 0.616 1.00 96.50 156 ALA A N 1
ATOM 1269 C CA . ALA A 1 156 ? 2.860 6.467 1.909 1.00 96.50 156 ALA A CA 1
ATOM 1270 C C . ALA A 1 156 ? 3.347 5.189 2.611 1.00 96.50 156 ALA A C 1
ATOM 1272 O O . ALA A 1 156 ? 4.426 5.185 3.201 1.00 96.50 156 ALA A O 1
ATOM 1273 N N . LEU A 1 157 ? 2.580 4.104 2.509 1.00 96.56 157 LEU A N 1
ATOM 1274 C CA . LEU A 1 157 ? 2.950 2.796 3.037 1.00 96.56 157 LEU A CA 1
ATOM 1275 C C . LEU A 1 157 ? 4.185 2.235 2.320 1.00 96.56 157 LEU A C 1
ATOM 1277 O O . LEU A 1 157 ? 5.150 1.869 2.983 1.00 96.56 157 LEU A O 1
ATOM 1281 N N . ILE A 1 158 ? 4.213 2.266 0.985 1.00 95.44 158 ILE A N 1
ATOM 1282 C CA . ILE A 1 158 ? 5.385 1.831 0.209 1.00 95.44 158 ILE A CA 1
ATOM 1283 C C . ILE A 1 158 ? 6.598 2.726 0.523 1.00 95.44 158 ILE A C 1
ATOM 1285 O O . ILE A 1 158 ? 7.711 2.229 0.672 1.00 95.44 158 ILE A O 1
ATOM 1289 N N . LYS A 1 159 ? 6.404 4.041 0.716 1.00 95.25 159 LYS A N 1
ATOM 1290 C CA . LYS A 1 159 ? 7.485 4.939 1.164 1.00 95.25 159 LYS A CA 1
ATOM 1291 C C . LYS A 1 159 ? 8.061 4.506 2.511 1.00 95.25 159 LYS A C 1
ATOM 1293 O O . LYS A 1 159 ? 9.269 4.585 2.714 1.00 95.25 159 LYS A O 1
ATOM 1298 N N . SER A 1 160 ? 7.203 4.073 3.433 1.00 95.19 160 SER A N 1
ATOM 1299 C CA . SER A 1 160 ? 7.645 3.553 4.725 1.00 95.19 160 SER A CA 1
ATOM 1300 C C . SER A 1 160 ? 8.509 2.304 4.564 1.00 95.19 160 SER A C 1
ATOM 1302 O O . SER A 1 160 ? 9.568 2.221 5.183 1.00 95.19 160 SER A O 1
ATOM 1304 N N . ASP A 1 161 ? 8.124 1.387 3.672 1.00 93.75 161 ASP A N 1
ATOM 1305 C CA . ASP A 1 161 ? 8.915 0.191 3.360 1.00 93.75 161 ASP A CA 1
ATOM 1306 C C . ASP A 1 161 ? 10.300 0.536 2.808 1.00 93.75 161 ASP A C 1
ATOM 1308 O O . ASP A 1 161 ? 11.287 -0.099 3.181 1.00 93.75 161 ASP A O 1
ATOM 1312 N N . MET A 1 162 ? 10.392 1.567 1.964 1.00 92.50 162 MET A N 1
ATOM 1313 C CA . MET A 1 162 ? 11.670 2.067 1.452 1.00 92.50 162 MET A CA 1
ATOM 1314 C C . MET A 1 162 ? 12.557 2.605 2.575 1.00 92.50 162 MET A C 1
ATOM 1316 O O . MET A 1 162 ? 13.728 2.244 2.678 1.00 92.50 162 MET A O 1
ATOM 1320 N N . LEU A 1 163 ? 11.998 3.477 3.415 1.00 93.81 163 LEU A N 1
ATOM 1321 C CA . LEU A 1 163 ? 12.733 4.138 4.492 1.00 93.81 163 LEU A CA 1
ATOM 1322 C C . LEU A 1 163 ? 13.166 3.135 5.569 1.00 93.81 163 LEU A C 1
ATOM 1324 O O . LEU A 1 163 ? 14.280 3.226 6.072 1.00 93.81 163 LEU A O 1
ATOM 1328 N N . SER A 1 164 ? 12.346 2.123 5.857 1.00 93.19 164 SER A N 1
ATOM 1329 C CA . SER A 1 164 ? 12.645 1.100 6.864 1.00 93.19 164 SER A CA 1
ATOM 1330 C C . SER A 1 164 ? 13.793 0.157 6.480 1.00 93.19 164 SER A C 1
ATOM 1332 O O . SER A 1 164 ? 14.297 -0.559 7.345 1.00 93.19 164 SER A O 1
ATOM 1334 N N . GLN A 1 165 ? 14.263 0.181 5.222 1.00 91.38 165 GLN A N 1
ATOM 1335 C CA . GLN A 1 165 ? 15.472 -0.554 4.817 1.00 91.38 165 GLN A CA 1
ATOM 1336 C C . GLN A 1 165 ? 16.755 0.022 5.424 1.00 91.38 165 GLN A C 1
ATOM 1338 O O . GLN A 1 165 ? 17.797 -0.632 5.402 1.00 91.38 165 GLN A O 1
ATOM 1343 N N . HIS A 1 166 ? 16.676 1.234 5.968 1.00 92.00 166 HIS A N 1
ATOM 1344 C CA . HIS A 1 166 ? 17.791 1.969 6.539 1.00 92.00 166 HIS A CA 1
ATOM 1345 C C . HIS A 1 166 ? 17.407 2.407 7.961 1.00 92.00 166 HIS A C 1
ATOM 1347 O O . HIS A 1 166 ? 16.554 3.283 8.115 1.00 92.00 166 HIS A O 1
ATOM 1353 N N . PR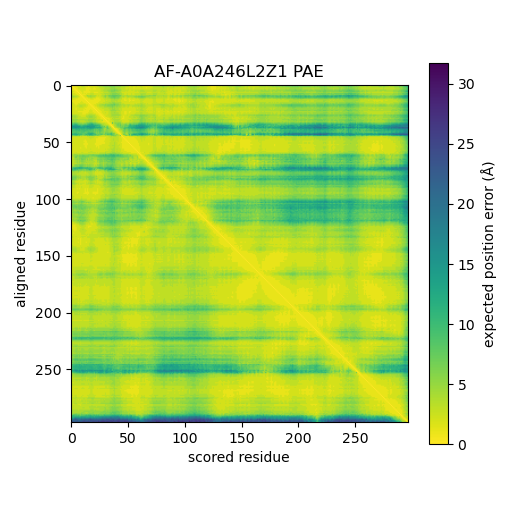O A 1 167 ? 17.982 1.801 9.019 1.00 89.25 167 PRO A N 1
ATOM 1354 C CA . PRO A 1 167 ? 17.597 2.083 10.407 1.00 89.25 167 PRO A CA 1
ATOM 1355 C C . PRO A 1 167 ? 17.630 3.572 10.786 1.00 89.25 167 PRO A C 1
ATOM 1357 O O . PRO A 1 167 ? 16.816 4.026 11.588 1.00 89.25 167 PRO A O 1
ATOM 1360 N N . GLU A 1 168 ? 18.537 4.343 10.186 1.00 93.50 168 GLU A N 1
ATOM 1361 C CA . GLU A 1 168 ? 18.662 5.791 10.358 1.00 93.50 168 GLU A CA 1
ATOM 1362 C C . GLU A 1 168 ? 17.419 6.589 9.936 1.00 93.50 168 GLU A C 1
ATOM 1364 O O . GLU A 1 168 ? 17.234 7.697 10.431 1.00 93.50 168 GLU A O 1
ATOM 1369 N N . PHE A 1 169 ? 16.557 6.027 9.082 1.00 94.38 169 PHE A N 1
ATOM 1370 C CA . PHE A 1 169 ? 15.325 6.662 8.603 1.00 94.38 169 PHE A CA 1
ATOM 1371 C C . PHE A 1 169 ? 14.055 6.089 9.247 1.00 94.38 169 PHE A C 1
ATOM 1373 O O . PHE A 1 169 ? 12.949 6.245 8.724 1.00 94.38 169 PHE A O 1
ATOM 1380 N N . GLY A 1 170 ? 14.188 5.407 10.390 1.00 93.38 170 GLY A N 1
ATOM 1381 C CA . GLY A 1 170 ? 13.063 4.817 11.119 1.00 93.38 170 GLY A CA 1
ATOM 1382 C C . GLY A 1 170 ? 11.956 5.802 11.479 1.00 93.38 170 GLY A C 1
ATOM 1383 O O . GLY A 1 170 ? 10.770 5.491 11.357 1.00 93.38 170 GLY A O 1
ATOM 1384 N N . ALA A 1 171 ? 12.334 7.011 11.898 1.00 92.12 171 ALA A N 1
ATOM 1385 C CA . ALA A 1 171 ? 11.377 8.051 12.256 1.00 92.12 171 ALA A CA 1
ATOM 1386 C C . ALA A 1 171 ? 10.579 8.513 11.027 1.00 92.12 171 ALA A C 1
ATOM 1388 O O . ALA A 1 171 ? 9.357 8.629 11.090 1.00 92.12 171 ALA A O 1
ATOM 1389 N N . GLU A 1 172 ? 11.243 8.718 9.893 1.00 93.94 172 GLU A N 1
ATOM 1390 C CA . GLU A 1 172 ? 10.643 9.113 8.621 1.00 93.94 172 GLU A CA 1
ATOM 1391 C C . GLU A 1 172 ? 9.770 7.995 8.033 1.00 93.94 172 GLU A C 1
ATOM 1393 O O . GLU A 1 172 ? 8.723 8.262 7.427 1.00 93.94 172 GLU A O 1
ATOM 1398 N N . ALA A 1 173 ? 10.169 6.736 8.236 1.00 95.31 173 ALA A N 1
ATOM 1399 C CA . ALA A 1 173 ? 9.369 5.575 7.880 1.00 95.31 173 ALA A CA 1
ATOM 1400 C C . ALA A 1 173 ? 8.048 5.566 8.664 1.00 95.31 173 ALA A C 1
ATOM 1402 O O . ALA A 1 173 ? 6.978 5.419 8.064 1.00 95.31 173 ALA A O 1
ATOM 1403 N N . LEU A 1 174 ? 8.098 5.804 9.978 1.00 95.25 174 LEU A N 1
ATOM 1404 C CA . LEU A 1 174 ? 6.906 5.897 10.823 1.00 95.25 174 LEU A CA 1
ATOM 1405 C C . LEU A 1 174 ? 6.047 7.128 10.482 1.00 95.25 174 LEU A C 1
ATOM 1407 O O . LEU A 1 174 ? 4.827 7.022 10.379 1.00 95.25 174 LEU A O 1
ATOM 1411 N N . MET A 1 175 ? 6.666 8.278 10.193 1.00 95.00 175 MET A N 1
ATOM 1412 C CA . MET A 1 175 ? 5.957 9.465 9.697 1.00 95.00 175 MET A CA 1
ATOM 1413 C C . MET A 1 175 ? 5.197 9.185 8.397 1.00 95.00 175 MET A C 1
ATOM 1415 O O . MET A 1 175 ? 4.077 9.669 8.217 1.00 95.00 175 MET A O 1
ATOM 1419 N N . SER A 1 176 ? 5.775 8.385 7.499 1.00 95.88 176 SER A N 1
ATOM 1420 C CA . SER A 1 176 ? 5.096 7.955 6.276 1.00 95.88 176 SER A CA 1
ATOM 1421 C C . SER A 1 176 ? 3.897 7.049 6.593 1.00 95.88 176 SER A C 1
ATOM 1423 O O . SER A 1 176 ? 2.823 7.247 6.022 1.00 95.88 176 SER A O 1
ATOM 1425 N N . LEU A 1 177 ? 4.006 6.144 7.574 1.00 97.12 177 LEU A N 1
ATOM 1426 C CA . LEU A 1 177 ? 2.860 5.344 8.032 1.00 97.12 177 LEU A CA 1
ATOM 1427 C C . LEU A 1 177 ? 1.769 6.184 8.683 1.00 97.12 177 LEU A C 1
ATOM 1429 O O . LEU A 1 177 ? 0.602 5.873 8.484 1.00 97.12 177 LEU A O 1
ATOM 1433 N N . TYR A 1 178 ? 2.088 7.278 9.378 1.00 97.31 178 TYR A N 1
ATOM 1434 C CA . TYR A 1 178 ? 1.055 8.179 9.898 1.00 97.31 178 TYR A CA 1
ATOM 1435 C C . TYR A 1 178 ? 0.199 8.806 8.791 1.00 97.31 178 TYR A C 1
ATOM 1437 O O . TYR A 1 178 ? -0.986 9.069 9.003 1.00 97.31 178 TYR A O 1
ATOM 1445 N N . VAL A 1 179 ? 0.760 9.012 7.595 1.00 97.69 179 VAL A N 1
ATOM 1446 C CA . VAL A 1 179 ? -0.024 9.449 6.432 1.00 97.69 179 VAL A CA 1
ATOM 1447 C C . VAL A 1 179 ? -0.901 8.315 5.902 1.00 97.69 179 VAL A C 1
ATOM 1449 O O . VAL A 1 179 ? -2.070 8.548 5.597 1.00 97.69 179 VAL A O 1
ATOM 1452 N N . ALA A 1 180 ? -0.375 7.090 5.819 1.00 98.25 180 ALA A N 1
ATOM 1453 C CA . ALA A 1 180 ? -1.169 5.923 5.436 1.00 98.25 180 ALA A CA 1
ATOM 1454 C C . ALA A 1 180 ? -2.317 5.665 6.430 1.00 98.25 180 ALA A C 1
ATOM 1456 O O . ALA A 1 180 ? -3.450 5.422 6.016 1.00 98.25 180 ALA A O 1
ATOM 1457 N N . LEU A 1 181 ? -2.047 5.820 7.727 1.00 98.38 181 LEU A N 1
ATOM 1458 C CA . LEU A 1 181 ? -3.023 5.728 8.804 1.00 98.38 181 LEU A CA 1
ATOM 1459 C C . LEU A 1 181 ? -4.132 6.771 8.641 1.00 98.38 181 LEU A C 1
ATOM 1461 O O . LEU A 1 181 ? -5.304 6.404 8.661 1.00 98.38 181 LEU A O 1
ATOM 1465 N N . GLU A 1 182 ? -3.784 8.038 8.399 1.00 98.38 182 GLU A N 1
ATOM 1466 C CA . GLU A 1 182 ? -4.772 9.090 8.133 1.00 98.38 182 GLU A CA 1
ATOM 1467 C C . GLU A 1 182 ? -5.647 8.758 6.919 1.00 98.38 182 GLU A C 1
ATOM 1469 O O . GLU A 1 182 ? -6.866 8.902 6.978 1.00 98.38 182 GLU A O 1
ATOM 1474 N N . CYS A 1 183 ? -5.052 8.258 5.833 1.00 98.69 183 CYS A N 1
ATOM 1475 C CA . CYS A 1 183 ? -5.814 7.839 4.657 1.00 98.69 183 CYS A CA 1
ATOM 1476 C C . CYS A 1 183 ? -6.778 6.693 4.998 1.00 98.69 183 CYS A C 1
ATOM 1478 O O . CYS A 1 183 ? -7.941 6.742 4.604 1.00 98.69 183 CYS A O 1
ATOM 1480 N N . SER A 1 184 ? -6.331 5.695 5.772 1.00 98.69 184 SER A N 1
ATOM 1481 C CA . SER A 1 184 ? -7.199 4.603 6.230 1.00 98.69 184 SER A CA 1
ATOM 1482 C C . SER A 1 184 ? -8.361 5.123 7.077 1.00 98.69 184 SER A C 1
ATOM 1484 O O . SER A 1 184 ? -9.502 4.742 6.842 1.00 98.69 184 SER A O 1
ATOM 1486 N N . PHE A 1 185 ? -8.101 6.070 7.982 1.00 98.69 185 PHE A N 1
ATOM 1487 C CA . PHE A 1 185 ? -9.125 6.667 8.826 1.00 98.69 185 PHE A CA 1
ATOM 1488 C C . PHE A 1 185 ? -10.193 7.382 7.994 1.00 98.69 185 PHE A C 1
ATOM 1490 O O . PHE A 1 185 ? -11.382 7.135 8.181 1.00 98.69 185 PHE A O 1
ATOM 1497 N N . GLN A 1 186 ? -9.790 8.209 7.023 1.00 98.69 186 GLN A N 1
ATOM 1498 C CA . GLN A 1 186 ? -10.738 8.908 6.149 1.00 98.69 186 GLN A CA 1
ATOM 1499 C C . GLN A 1 186 ? -11.596 7.941 5.325 1.00 98.69 186 GLN A C 1
ATOM 1501 O O . GLN A 1 186 ? -12.800 8.165 5.184 1.00 98.69 186 GLN A O 1
ATOM 1506 N N . LEU A 1 187 ? -11.008 6.848 4.830 1.00 98.69 187 LEU A N 1
ATOM 1507 C CA . LEU A 1 187 ? -11.745 5.815 4.099 1.00 98.69 187 LEU A CA 1
ATOM 1508 C C . LEU A 1 187 ? -12.722 5.050 5.004 1.00 98.69 187 LEU A C 1
ATOM 1510 O O . LEU A 1 187 ? -13.849 4.788 4.592 1.00 98.69 187 LEU A O 1
ATOM 1514 N N . VAL A 1 188 ? -12.346 4.752 6.250 1.00 98.69 188 VAL A N 1
ATOM 1515 C CA . VAL A 1 188 ? -13.255 4.145 7.238 1.00 98.69 188 VAL A CA 1
ATOM 1516 C C . VAL A 1 188 ? -14.410 5.088 7.573 1.00 98.69 188 VAL A C 1
ATOM 1518 O O . VAL A 1 188 ? -15.565 4.668 7.574 1.00 98.69 188 VAL A O 1
ATOM 1521 N N . LEU A 1 189 ? -14.146 6.380 7.793 1.00 98.69 189 LEU A N 1
ATOM 1522 C CA . LEU A 1 189 ? -15.212 7.364 8.006 1.00 98.69 189 LEU A CA 1
ATOM 1523 C C . LEU A 1 189 ? -16.138 7.463 6.791 1.00 98.69 189 LEU A C 1
ATOM 1525 O O . LEU A 1 189 ? -17.349 7.585 6.952 1.00 98.69 189 LEU A O 1
ATOM 1529 N N . GLN A 1 190 ? -15.593 7.429 5.574 1.00 98.25 190 GLN A N 1
ATOM 1530 C CA . GLN A 1 190 ? -16.406 7.386 4.363 1.00 98.25 190 GLN A CA 1
ATOM 1531 C C . GLN A 1 190 ? -17.294 6.137 4.348 1.00 98.25 190 GLN A C 1
ATOM 1533 O O . GLN A 1 190 ? -18.502 6.265 4.157 1.00 98.25 190 GLN A O 1
ATOM 1538 N N . ARG A 1 191 ? -16.726 4.963 4.633 1.00 98.12 191 ARG A N 1
ATOM 1539 C CA . ARG A 1 191 ? -17.470 3.706 4.696 1.00 98.12 191 ARG A CA 1
ATOM 1540 C C . ARG A 1 191 ? -18.606 3.755 5.721 1.00 98.12 191 ARG A C 1
ATOM 1542 O O . ARG A 1 191 ? -19.729 3.380 5.411 1.00 98.12 191 ARG A O 1
ATOM 1549 N N . LEU A 1 192 ? -18.348 4.290 6.913 1.00 98.44 192 LEU A N 1
ATOM 1550 C CA . LEU A 1 192 ? -19.367 4.449 7.954 1.00 98.44 192 LEU A CA 1
ATOM 1551 C C . LEU A 1 192 ? -20.497 5.403 7.540 1.00 98.44 192 LEU A C 1
ATOM 1553 O O . LEU A 1 192 ? -21.650 5.177 7.909 1.00 98.44 192 LEU A O 1
ATOM 1557 N N . ARG A 1 193 ? -20.195 6.447 6.753 1.00 98.50 193 ARG A N 1
ATOM 1558 C CA . ARG A 1 193 ? -21.227 7.317 6.160 1.00 98.50 193 ARG A CA 1
ATOM 1559 C C . ARG A 1 193 ? -22.086 6.571 5.155 1.00 98.50 193 ARG A C 1
ATOM 1561 O O . ARG A 1 193 ? -23.305 6.716 5.185 1.00 98.50 193 ARG A O 1
ATOM 1568 N N . GLU A 1 194 ? -21.460 5.776 4.296 1.00 97.06 194 GLU A N 1
ATOM 1569 C CA . GLU A 1 194 ? -22.154 4.930 3.320 1.00 97.06 194 GLU A CA 1
ATOM 1570 C C . GLU A 1 194 ? -23.046 3.881 4.007 1.00 97.06 194 GLU A C 1
ATOM 1572 O O . GLU A 1 194 ? -24.148 3.616 3.533 1.00 97.06 194 GLU A O 1
ATOM 1577 N N . ASP A 1 195 ? -22.625 3.374 5.170 1.00 96.19 195 ASP A N 1
ATOM 1578 C CA . ASP A 1 195 ? -23.377 2.423 5.998 1.00 96.19 195 ASP A CA 1
ATOM 1579 C C . ASP A 1 195 ? -24.450 3.095 6.893 1.00 96.19 195 ASP A C 1
ATOM 1581 O O . ASP A 1 195 ? -25.137 2.427 7.667 1.00 96.19 195 ASP A O 1
ATOM 1585 N N . GLY A 1 196 ? -24.651 4.414 6.767 1.00 97.44 196 GLY A N 1
ATOM 1586 C CA . GLY A 1 196 ? -25.781 5.137 7.363 1.00 97.44 196 GLY A CA 1
ATOM 1587 C C . GLY A 1 196 ? -25.474 5.973 8.609 1.00 97.44 196 GLY A C 1
ATOM 1588 O O . GLY A 1 196 ? -26.403 6.541 9.184 1.00 97.44 196 GLY A O 1
ATOM 1589 N N . ASN A 1 197 ? -24.210 6.108 9.026 1.00 97.44 197 ASN A N 1
ATOM 1590 C CA . ASN A 1 197 ? -23.814 7.054 10.074 1.00 97.44 197 ASN A CA 1
ATOM 1591 C C . ASN A 1 197 ? -23.446 8.417 9.450 1.00 97.44 197 ASN A C 1
ATOM 1593 O O . ASN A 1 197 ? -22.346 8.559 8.922 1.00 97.44 197 ASN A O 1
ATOM 1597 N N . PRO A 1 198 ? -24.298 9.459 9.512 1.00 95.75 198 PRO A N 1
ATOM 1598 C CA . PRO A 1 198 ? -24.049 10.716 8.801 1.00 95.75 198 PRO A CA 1
ATOM 1599 C C . PRO A 1 198 ? -22.836 11.502 9.325 1.00 95.75 198 PRO A C 1
ATOM 1601 O O . PRO A 1 198 ? -22.286 12.327 8.595 1.00 95.75 198 PRO A O 1
ATOM 1604 N N . ASN A 1 199 ? -22.415 11.274 10.572 1.00 96.62 199 ASN A N 1
ATOM 1605 C CA . ASN A 1 199 ? -21.303 11.989 11.194 1.00 96.62 199 ASN A CA 1
ATOM 1606 C C . ASN A 1 199 ? -20.458 11.042 12.064 1.00 96.62 199 ASN A C 1
ATOM 1608 O O . ASN A 1 199 ? -20.512 11.137 13.293 1.00 96.62 199 ASN A O 1
ATOM 1612 N N . PRO A 1 200 ? -19.700 10.118 11.445 1.00 97.75 200 PRO A N 1
ATOM 1613 C CA . PRO A 1 200 ? -18.926 9.139 12.185 1.00 97.75 200 PRO A CA 1
ATOM 1614 C C . PRO A 1 200 ? -17.764 9.802 12.917 1.00 97.75 200 PRO A C 1
ATOM 1616 O O . PRO A 1 200 ? -17.097 10.703 12.403 1.00 97.75 200 PRO A O 1
ATOM 1619 N N . SER A 1 201 ? -17.527 9.330 14.133 1.00 97.44 201 SER A N 1
ATOM 1620 C CA . SER A 1 201 ? -16.457 9.767 15.019 1.00 97.44 201 SER A CA 1
ATOM 1621 C C . SER A 1 201 ? -15.239 8.840 14.952 1.00 97.44 201 SER A C 1
ATOM 1623 O O . SER A 1 201 ? -15.280 7.742 14.397 1.00 97.44 201 SER A O 1
ATOM 1625 N N . ALA A 1 202 ? -14.136 9.261 15.577 1.00 97.62 202 ALA A N 1
ATOM 1626 C CA . ALA A 1 202 ? -12.953 8.413 15.716 1.00 97.62 202 ALA A CA 1
ATOM 1627 C C . ALA A 1 202 ? -13.209 7.153 16.561 1.00 97.62 202 ALA A C 1
ATOM 1629 O O . ALA A 1 202 ? -12.558 6.134 16.344 1.00 97.62 202 ALA A O 1
ATOM 1630 N N . SER A 1 203 ? -14.162 7.208 17.493 1.00 98.12 203 SER A N 1
ATOM 1631 C CA . SER A 1 203 ? -14.579 6.053 18.293 1.00 98.12 203 SER A CA 1
ATOM 1632 C C . SER A 1 203 ? -15.476 5.103 17.498 1.00 98.12 203 SER A C 1
ATOM 1634 O O . SER A 1 203 ? -15.343 3.891 17.637 1.00 98.12 203 SER A O 1
ATOM 1636 N N . ASP A 1 204 ? -16.313 5.621 16.589 1.00 98.06 204 ASP A N 1
ATOM 1637 C CA . ASP A 1 204 ? -17.065 4.774 15.649 1.00 98.06 204 ASP A CA 1
ATOM 1638 C C . ASP A 1 204 ? -16.116 4.010 14.718 1.00 98.06 204 ASP A C 1
ATOM 1640 O O . ASP A 1 204 ? -16.310 2.823 14.475 1.00 98.06 204 ASP A O 1
ATOM 1644 N N . ALA A 1 205 ? -15.050 4.661 14.244 1.00 98.31 205 ALA A N 1
ATOM 1645 C CA . ALA A 1 205 ? -14.011 4.005 13.452 1.00 98.31 205 ALA A CA 1
ATOM 1646 C C . ALA A 1 205 ? -13.220 2.958 14.258 1.00 98.31 205 ALA A C 1
ATOM 1648 O O . ALA A 1 205 ? -12.890 1.905 13.718 1.00 98.31 205 ALA A O 1
ATOM 1649 N N . ALA A 1 206 ? -12.944 3.206 15.546 1.00 98.19 206 ALA A N 1
ATOM 1650 C CA . ALA A 1 206 ? -12.326 2.210 16.428 1.00 98.19 206 ALA A CA 1
ATOM 1651 C C . ALA A 1 206 ? -13.213 0.969 16.581 1.00 98.19 206 ALA A C 1
ATOM 1653 O O . ALA A 1 206 ? -12.739 -0.157 16.465 1.00 98.19 206 ALA A O 1
ATOM 1654 N N . ARG A 1 207 ? -14.517 1.183 16.787 1.00 97.94 207 ARG A N 1
ATOM 1655 C CA . ARG A 1 207 ? -15.499 0.102 16.868 1.00 97.94 207 ARG A CA 1
ATOM 1656 C C . ARG A 1 207 ? -15.617 -0.659 15.556 1.00 97.94 207 ARG A C 1
ATOM 1658 O O . ARG A 1 207 ? -15.628 -1.878 15.574 1.00 97.94 207 ARG A O 1
ATOM 1665 N N . TRP A 1 208 ? -15.630 0.044 14.426 1.00 98.12 208 TRP A N 1
ATOM 1666 C CA . TRP A 1 208 ? -15.619 -0.587 13.109 1.00 98.12 208 TRP A CA 1
ATOM 1667 C C . TRP A 1 208 ? -14.400 -1.489 12.913 1.00 9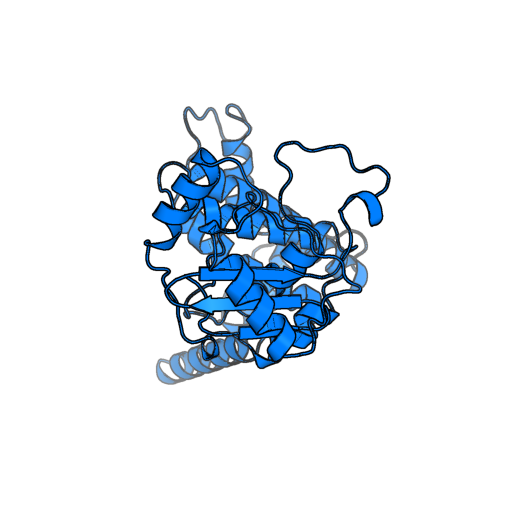8.12 208 TRP A C 1
ATOM 1669 O O . TRP A 1 208 ? -14.550 -2.604 12.418 1.00 98.12 208 TRP A O 1
ATOM 1679 N N . LEU A 1 209 ? -13.210 -1.027 13.310 1.00 97.81 209 LEU A N 1
ATOM 1680 C CA . LEU A 1 209 ? -11.984 -1.817 13.219 1.00 97.81 209 LEU A CA 1
ATOM 1681 C C . LEU A 1 209 ? -12.106 -3.093 14.056 1.00 97.81 209 LEU A C 1
ATOM 1683 O O . LEU A 1 209 ? -11.858 -4.179 13.537 1.00 97.81 209 LEU A O 1
ATOM 1687 N N . HIS A 1 210 ? -12.573 -2.958 15.299 1.00 97.75 210 HIS A N 1
ATOM 1688 C CA . HIS A 1 210 ? -12.806 -4.095 16.178 1.00 97.75 210 HIS A CA 1
ATOM 1689 C C . HIS A 1 210 ? -13.802 -5.089 15.571 1.00 97.75 210 HIS A C 1
ATOM 1691 O O . HIS A 1 210 ? -13.501 -6.267 15.409 1.00 97.75 210 HIS A O 1
ATOM 1697 N N . ASP A 1 211 ? -14.985 -4.611 15.188 1.00 97.44 211 ASP A N 1
ATOM 1698 C CA . ASP A 1 211 ? -16.060 -5.463 14.685 1.00 97.44 211 ASP A CA 1
ATOM 1699 C C . ASP A 1 211 ? -15.643 -6.169 13.391 1.00 97.44 211 ASP A C 1
ATOM 1701 O O . ASP A 1 211 ? -16.017 -7.319 13.165 1.00 97.44 211 ASP A O 1
ATOM 1705 N N . THR A 1 212 ? -14.826 -5.505 12.572 1.00 97.62 212 THR A N 1
ATOM 1706 C CA . THR A 1 212 ? -14.348 -6.036 11.296 1.00 97.62 212 THR A CA 1
ATOM 1707 C C . THR A 1 212 ? -13.188 -7.013 11.465 1.00 97.62 212 THR A C 1
ATOM 1709 O O . THR A 1 212 ? -13.167 -8.019 10.767 1.00 97.62 212 THR A O 1
ATOM 1712 N N . PHE A 1 213 ? -12.216 -6.750 12.341 1.00 96.25 213 PHE A N 1
ATOM 1713 C CA . PHE A 1 213 ? -10.971 -7.529 12.416 1.00 96.25 213 PHE A CA 1
ATOM 1714 C C . PHE A 1 213 ? -10.804 -8.266 13.747 1.00 96.25 213 PHE A C 1
ATOM 1716 O O . PHE A 1 213 ? -10.601 -9.480 13.748 1.00 96.25 213 PHE A O 1
ATOM 1723 N N . ASP A 1 214 ? -10.907 -7.550 14.862 1.00 95.38 214 ASP A N 1
ATOM 1724 C CA . ASP A 1 214 ? -10.484 -8.029 16.184 1.00 95.38 214 ASP A CA 1
ATOM 1725 C C . ASP A 1 214 ? -11.506 -8.965 16.841 1.00 95.38 214 ASP A C 1
ATOM 1727 O O . ASP A 1 214 ? -11.131 -9.918 17.524 1.00 95.38 214 ASP A O 1
ATOM 1731 N N . SER A 1 215 ? -12.797 -8.756 16.571 1.00 94.94 215 SER A N 1
ATOM 1732 C CA . SER A 1 215 ? -13.901 -9.548 17.130 1.00 94.94 215 SER A CA 1
ATOM 1733 C C . SER A 1 215 ? -13.811 -11.038 16.779 1.00 94.94 215 SER A C 1
ATOM 1735 O O . SER A 1 215 ? -14.339 -11.892 17.487 1.00 94.94 215 SER A O 1
ATOM 1737 N N . HIS A 1 216 ? -13.105 -11.373 15.695 1.00 92.94 216 HIS A N 1
ATOM 1738 C CA . HIS A 1 216 ? -12.855 -12.747 15.268 1.00 92.94 216 HIS A CA 1
ATOM 1739 C C . HIS A 1 216 ? -11.849 -13.501 16.153 1.00 92.94 216 HIS A C 1
ATOM 1741 O O . HIS A 1 216 ? -11.773 -14.730 16.062 1.00 92.94 216 HIS A O 1
ATOM 1747 N N . PHE A 1 217 ? -11.095 -12.777 16.982 1.00 92.00 217 PHE A N 1
ATOM 1748 C CA . PHE A 1 217 ? -10.047 -13.288 17.866 1.00 92.00 217 PHE A CA 1
ATOM 1749 C C . PHE A 1 217 ? -10.416 -13.164 19.355 1.00 92.00 217 PHE A C 1
ATOM 1751 O O . PHE A 1 217 ? -9.531 -13.176 20.206 1.00 92.00 217 PHE A O 1
ATOM 1758 N N . ASP A 1 218 ? -11.712 -13.046 19.669 1.00 89.88 218 ASP A N 1
ATOM 1759 C CA . ASP A 1 218 ? -12.246 -12.909 21.034 1.00 89.88 218 ASP A CA 1
ATOM 1760 C C . ASP A 1 218 ? -11.641 -11.733 21.829 1.00 89.88 218 ASP A C 1
ATOM 1762 O O . ASP A 1 218 ? -11.546 -11.775 23.058 1.00 89.88 218 ASP A O 1
ATOM 1766 N N . PHE A 1 219 ? -11.231 -10.665 21.138 1.00 92.00 219 PHE A N 1
ATOM 1767 C CA . PHE A 1 219 ? -10.842 -9.423 21.796 1.00 92.00 219 PHE A CA 1
ATOM 1768 C C . PHE A 1 219 ? -12.070 -8.655 22.291 1.00 92.00 219 PHE A C 1
ATOM 1770 O O . PHE A 1 219 ? -13.132 -8.676 21.670 1.00 92.00 219 PHE A O 1
ATOM 1777 N N . ASP A 1 220 ? -11.916 -7.982 23.433 1.00 94.19 220 ASP A N 1
ATOM 1778 C CA . ASP A 1 220 ? -12.973 -7.143 23.984 1.00 94.19 220 ASP A CA 1
ATOM 1779 C C . ASP A 1 220 ? -13.172 -5.890 23.116 1.00 94.19 220 ASP A C 1
ATOM 1781 O O . ASP A 1 220 ? -12.193 -5.281 22.663 1.00 94.19 220 ASP A O 1
ATOM 1785 N N . PRO A 1 221 ? -14.425 -5.441 22.922 1.00 94.50 221 PRO A N 1
ATOM 1786 C CA . PRO A 1 221 ? -14.692 -4.223 22.183 1.00 94.50 221 PRO A CA 1
ATOM 1787 C C . PRO A 1 221 ? -14.071 -3.012 22.886 1.00 94.50 221 PRO A C 1
ATOM 1789 O O . PRO A 1 221 ? -14.128 -2.909 24.117 1.00 94.50 221 PRO A O 1
ATOM 1792 N N . PRO A 1 222 ? -13.547 -2.039 22.120 1.00 94.25 222 PRO A N 1
ATOM 1793 C CA . PRO A 1 222 ? -12.994 -0.828 22.694 1.00 94.25 222 PRO A CA 1
ATOM 1794 C C . PRO A 1 222 ? -14.072 -0.042 23.446 1.00 94.25 222 PRO A C 1
ATOM 1796 O O . PRO A 1 222 ? -15.243 0.030 23.033 1.00 94.25 222 PRO A O 1
ATOM 1799 N N . ASP A 1 223 ? -13.660 0.599 24.541 1.00 92.00 223 ASP A N 1
ATOM 1800 C CA . ASP A 1 223 ? -14.525 1.519 25.266 1.00 92.00 223 ASP A CA 1
ATOM 1801 C C . ASP A 1 223 ? -14.938 2.716 24.386 1.00 92.00 223 ASP A C 1
ATOM 1803 O O . AS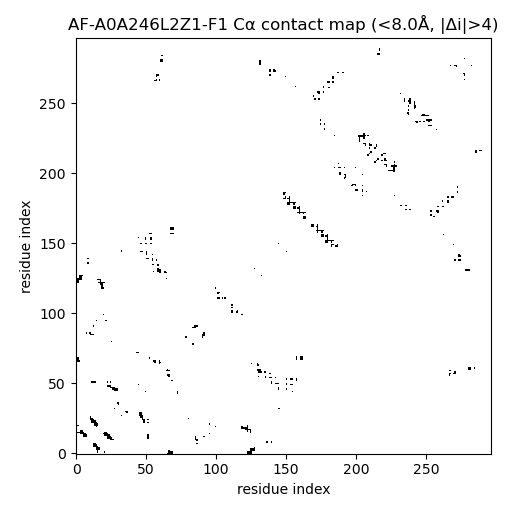P A 1 223 ? -14.364 2.994 23.332 1.00 92.00 223 ASP A O 1
ATOM 1807 N N . SER A 1 224 ? -15.981 3.438 24.800 1.00 89.25 224 SER A N 1
ATOM 1808 C CA . SER A 1 224 ? -16.515 4.557 24.013 1.00 89.25 224 SER A CA 1
ATOM 1809 C C . SER A 1 224 ? -15.590 5.775 23.937 1.00 89.25 224 SER A C 1
ATOM 1811 O O . SER A 1 224 ? -15.869 6.688 23.161 1.00 89.25 224 SER A O 1
ATOM 1813 N N . SER A 1 225 ? -14.534 5.825 24.749 1.00 92.25 225 SER A N 1
ATOM 1814 C CA . SER A 1 225 ? -13.541 6.898 24.754 1.00 92.25 225 SER A CA 1
ATOM 1815 C C . SER A 1 225 ? -12.351 6.607 23.841 1.00 92.25 225 SER A C 1
ATOM 1817 O O . SER A 1 225 ? -11.749 7.558 23.333 1.00 92.25 225 SER A O 1
ATOM 1819 N N . TYR A 1 226 ? -12.074 5.326 23.585 1.00 94.50 226 TYR A N 1
ATOM 1820 C CA . TYR A 1 226 ? -11.012 4.866 22.704 1.00 94.50 226 TYR A CA 1
ATOM 1821 C C . TYR A 1 226 ? -11.279 5.279 21.255 1.00 94.50 226 TYR A C 1
ATOM 1823 O O . TYR A 1 226 ? -12.424 5.357 20.788 1.00 94.50 226 TYR A O 1
ATOM 1831 N N . LYS A 1 227 ? -10.205 5.589 20.531 1.00 97.06 227 LYS A N 1
ATOM 1832 C CA . LYS A 1 227 ? -10.259 6.120 19.164 1.00 97.06 227 LYS A CA 1
ATOM 1833 C C . LYS A 1 227 ? -9.430 5.269 18.223 1.00 97.06 227 LYS A C 1
ATOM 1835 O O . LYS A 1 227 ? -8.497 4.588 18.634 1.00 97.06 227 LYS A O 1
ATOM 1840 N N . TYR A 1 228 ? -9.766 5.350 16.941 1.00 97.50 228 TYR A N 1
ATOM 1841 C CA . TYR A 1 228 ? -9.094 4.622 15.874 1.00 97.50 228 TYR A CA 1
ATOM 1842 C C . TYR A 1 228 ? -7.578 4.848 15.928 1.00 97.50 228 TYR A C 1
ATOM 1844 O O . TYR A 1 228 ? -7.126 5.973 15.7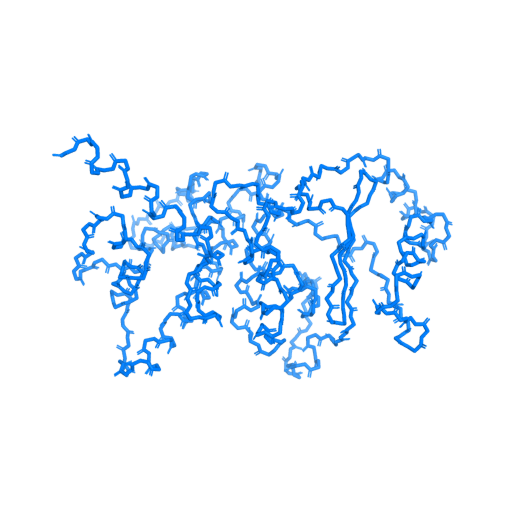10 1.00 97.50 228 TYR A O 1
ATOM 1852 N N . PHE A 1 229 ? -6.818 3.793 16.253 1.00 96.12 229 PHE A N 1
ATOM 1853 C CA . PHE A 1 229 ? -5.360 3.830 16.421 1.00 96.12 229 PHE A CA 1
ATOM 1854 C C . PHE A 1 229 ? -4.880 5.006 17.302 1.00 96.12 229 PHE A C 1
ATOM 1856 O O . PHE A 1 229 ? -3.943 5.722 16.942 1.00 96.12 229 PHE A O 1
ATOM 1863 N N . GLU A 1 230 ? -5.547 5.247 18.440 1.00 94.62 230 GLU A N 1
ATOM 1864 C CA . GLU A 1 230 ? -5.344 6.448 19.265 1.00 94.62 230 GLU A CA 1
ATOM 1865 C C . GLU A 1 230 ? -3.872 6.714 19.603 1.00 94.62 230 GLU A C 1
ATOM 1867 O O . GLU A 1 230 ? -3.396 7.833 19.409 1.00 94.62 230 GLU A O 1
ATOM 1872 N N . GLU A 1 231 ? -3.147 5.693 20.055 1.00 91.94 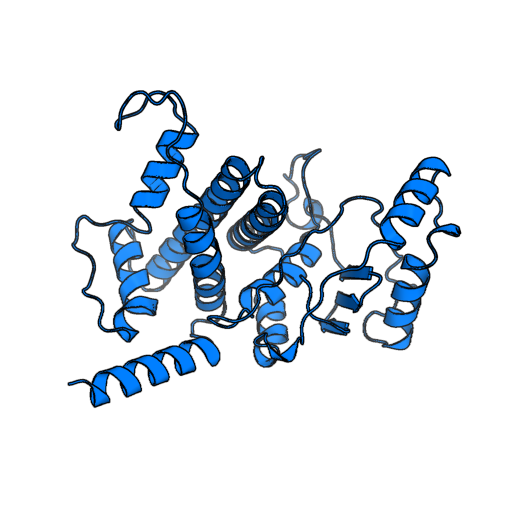231 GLU A N 1
ATOM 1873 C CA . GLU A 1 231 ? -1.741 5.796 20.462 1.00 91.94 231 GLU A CA 1
ATOM 1874 C C . GLU A 1 231 ? -0.851 6.309 19.320 1.00 91.94 231 GLU A C 1
ATOM 1876 O O . GLU A 1 231 ? -0.061 7.235 19.508 1.00 91.94 231 GLU A O 1
ATOM 1881 N N . PHE A 1 232 ? -1.071 5.830 18.094 1.00 94.12 232 PHE A N 1
ATOM 1882 C CA . PHE A 1 232 ? -0.338 6.277 16.907 1.00 94.12 232 PHE A CA 1
ATOM 1883 C C . PHE A 1 232 ? -0.659 7.723 16.526 1.00 94.12 232 PHE A C 1
ATOM 1885 O O . PHE A 1 232 ? 0.216 8.468 16.081 1.00 94.12 232 PHE A O 1
ATOM 1892 N N . TYR A 1 233 ? -1.899 8.170 16.736 1.00 93.12 233 TYR A N 1
ATOM 1893 C CA . TYR A 1 233 ? -2.252 9.580 16.562 1.00 93.12 233 TYR A CA 1
ATOM 1894 C C . TYR A 1 233 ? -1.580 10.479 17.602 1.00 93.12 233 TYR A C 1
ATOM 1896 O O . TYR A 1 233 ? -1.186 11.604 17.277 1.00 93.12 233 TYR A O 1
ATOM 1904 N N . GLN A 1 234 ? -1.420 10.004 18.839 1.00 91.56 234 GLN A N 1
ATOM 1905 C CA . GLN A 1 234 ? -0.637 10.714 19.849 1.00 91.56 234 GLN A CA 1
ATOM 1906 C C . GLN A 1 234 ? 0.840 10.772 19.436 1.00 91.56 234 GLN A C 1
ATOM 1908 O O . GLN A 1 234 ? 1.410 11.866 19.402 1.00 91.56 234 GLN A O 1
ATOM 1913 N N . GLY A 1 235 ? 1.408 9.641 19.000 1.00 90.50 235 GLY A N 1
ATOM 1914 C CA . GLY A 1 235 ? 2.761 9.541 18.448 1.00 90.50 235 GLY A CA 1
ATOM 1915 C C . GLY A 1 235 ? 3.001 10.542 17.316 1.00 90.50 235 GLY A C 1
ATOM 1916 O O . GLY A 1 235 ? 3.917 11.364 17.392 1.00 90.50 235 GLY A O 1
ATOM 1917 N N . ARG A 1 236 ? 2.097 10.601 16.331 1.00 91.69 236 ARG A N 1
ATOM 1918 C CA . ARG A 1 236 ? 2.117 11.600 15.250 1.00 91.69 236 ARG A CA 1
ATOM 1919 C C . ARG A 1 236 ? 2.166 13.034 15.776 1.00 91.69 236 ARG A C 1
ATOM 1921 O O . ARG A 1 236 ? 2.973 13.828 15.298 1.00 91.69 236 ARG A O 1
ATOM 1928 N N . ILE A 1 237 ? 1.308 13.394 16.734 1.00 91.62 237 ILE A N 1
ATOM 1929 C CA . ILE A 1 237 ? 1.289 14.754 17.297 1.00 91.62 237 ILE A CA 1
ATOM 1930 C C . ILE A 1 237 ? 2.643 15.075 17.937 1.00 91.62 237 ILE A C 1
ATOM 1932 O O . ILE A 1 237 ? 3.191 16.146 17.680 1.00 91.62 237 ILE A O 1
ATOM 1936 N N . THR A 1 238 ? 3.202 14.150 18.719 1.00 90.75 238 THR A N 1
ATOM 1937 C CA . THR A 1 238 ? 4.511 14.348 19.359 1.00 90.75 238 THR A CA 1
ATOM 1938 C C . THR A 1 238 ? 5.666 14.431 18.358 1.00 90.75 238 THR A C 1
ATOM 1940 O O . THR A 1 238 ? 6.605 15.188 18.589 1.00 90.75 238 THR A O 1
ATOM 1943 N N . ALA A 1 239 ? 5.568 13.744 17.214 1.00 89.50 239 ALA A N 1
ATOM 1944 C CA . ALA A 1 239 ? 6.563 13.775 16.141 1.00 89.50 239 ALA A CA 1
ATOM 1945 C C . ALA A 1 239 ? 6.655 15.122 15.416 1.00 89.50 239 ALA A C 1
ATOM 1947 O O . ALA A 1 239 ? 7.757 15.573 15.111 1.00 89.50 239 ALA A O 1
ATOM 1948 N N . PHE A 1 240 ? 5.523 15.780 15.155 1.00 89.75 240 PHE A N 1
ATOM 1949 C CA . PHE A 1 240 ? 5.498 17.034 14.389 1.00 89.75 240 PHE A CA 1
ATOM 1950 C C . PHE A 1 240 ? 5.407 18.295 15.251 1.00 89.75 240 PHE A C 1
ATOM 1952 O O . PHE A 1 240 ? 5.706 19.391 14.775 1.00 89.75 240 PHE A O 1
ATOM 1959 N N . HIS A 1 241 ? 4.990 18.166 16.511 1.00 91.12 241 HIS A N 1
ATOM 1960 C CA . HIS A 1 241 ? 4.775 19.297 17.405 1.00 91.12 241 HIS A CA 1
ATOM 1961 C C . HIS A 1 241 ? 5.606 19.123 18.682 1.00 91.12 241 HIS A C 1
ATOM 1963 O O . HIS A 1 241 ? 5.096 18.579 19.661 1.00 91.12 241 HIS A O 1
ATOM 1969 N N . PRO A 1 242 ? 6.861 19.621 18.715 1.00 87.12 242 PRO A N 1
ATOM 1970 C CA . PRO A 1 242 ? 7.772 19.447 19.854 1.00 87.12 242 PRO A CA 1
ATOM 1971 C C . PRO A 1 242 ? 7.219 19.955 21.190 1.00 87.12 242 PRO A C 1
ATOM 1973 O O . PRO A 1 242 ? 7.595 19.456 22.245 1.00 87.12 242 PRO A O 1
ATOM 1976 N N . ARG A 1 243 ? 6.308 20.933 21.130 1.00 91.25 243 ARG A N 1
ATOM 1977 C CA . ARG A 1 243 ? 5.506 21.420 22.250 1.00 91.25 243 ARG A CA 1
ATOM 1978 C C . ARG A 1 243 ? 4.036 21.218 21.934 1.00 91.25 243 ARG A C 1
ATOM 1980 O O . ARG A 1 243 ? 3.503 21.853 21.021 1.00 91.25 243 ARG A O 1
ATOM 1987 N N . ASN A 1 244 ? 3.380 20.341 22.680 1.00 91.25 244 ASN A N 1
ATOM 1988 C CA . ASN A 1 244 ? 1.979 20.001 22.462 1.00 91.25 244 ASN A CA 1
ATOM 1989 C C . ASN A 1 244 ? 1.277 19.652 23.790 1.00 91.25 244 ASN A C 1
ATOM 1991 O O . ASN A 1 244 ? 1.849 19.780 24.869 1.00 91.25 244 ASN A O 1
ATOM 1995 N N . ARG A 1 245 ? 0.012 19.222 23.723 1.00 91.25 245 ARG A N 1
ATOM 1996 C CA . ARG A 1 245 ? -0.806 18.904 24.910 1.00 91.25 245 ARG A CA 1
ATOM 1997 C C . ARG A 1 245 ? -0.279 17.743 25.769 1.00 91.25 245 ARG A C 1
ATOM 1999 O O . ARG A 1 245 ? -0.728 17.596 26.898 1.00 91.25 245 ARG A O 1
ATOM 2006 N N . PHE A 1 246 ? 0.622 16.926 25.233 1.00 88.25 246 PHE A N 1
ATOM 2007 C CA . PHE A 1 246 ? 1.254 15.794 25.908 1.00 88.25 246 PHE A CA 1
ATOM 2008 C C . PHE A 1 246 ? 2.594 16.165 26.561 1.00 88.25 246 PHE A C 1
ATOM 2010 O O . PHE A 1 246 ? 3.136 15.361 27.311 1.00 88.25 246 PHE A O 1
ATOM 2017 N N . GLY A 1 247 ? 3.119 17.370 26.308 1.00 88.69 247 GLY A N 1
ATOM 2018 C CA . GLY A 1 247 ? 4.360 17.864 26.903 1.00 88.69 247 GLY A CA 1
ATOM 2019 C C . GLY A 1 247 ? 5.336 18.466 25.894 1.00 88.69 247 GLY A C 1
ATOM 2020 O O . GLY A 1 247 ? 4.999 18.696 24.727 1.00 88.69 247 GLY A O 1
ATOM 2021 N N . ASP A 1 248 ? 6.549 18.709 26.391 1.00 90.81 248 ASP A N 1
ATOM 2022 C CA . ASP A 1 248 ? 7.700 19.171 25.620 1.00 90.81 248 ASP A CA 1
ATOM 2023 C C . ASP A 1 248 ? 8.656 17.987 25.417 1.00 90.81 248 ASP A C 1
ATOM 2025 O O . ASP A 1 248 ? 9.157 17.415 26.388 1.00 90.81 248 ASP A O 1
ATOM 2029 N N . PHE A 1 249 ? 8.906 17.617 24.161 1.00 83.12 249 PHE A N 1
ATOM 2030 C CA . PHE A 1 249 ? 9.703 16.441 23.813 1.00 83.12 249 PHE A CA 1
ATOM 2031 C C . PHE A 1 249 ? 10.968 16.854 23.046 1.00 83.12 249 PHE A C 1
ATOM 2033 O O . PHE A 1 249 ? 10.858 17.482 21.991 1.00 83.12 249 PHE A O 1
ATOM 2040 N N . PRO A 1 250 ? 12.179 16.503 23.526 1.00 82.81 250 PRO A N 1
ATOM 2041 C CA . PRO A 1 250 ? 13.420 16.772 22.794 1.00 82.81 250 PRO A CA 1
ATOM 2042 C C . PRO A 1 250 ? 13.590 15.861 21.567 1.00 82.81 250 PRO A C 1
ATOM 2044 O O . PRO A 1 250 ? 14.324 16.199 20.644 1.00 82.81 250 PRO A O 1
ATOM 2047 N N . PHE A 1 251 ? 12.915 14.712 21.567 1.00 80.56 251 PHE A N 1
ATOM 2048 C CA . PHE A 1 251 ? 12.790 13.772 20.458 1.00 80.56 251 PHE A CA 1
ATOM 2049 C C . PHE A 1 251 ? 11.443 13.045 20.588 1.00 80.56 251 PHE A C 1
ATOM 2051 O O . PHE A 1 251 ? 10.974 12.848 21.715 1.00 80.56 251 PHE A O 1
ATOM 2058 N N . PRO A 1 252 ? 10.802 12.646 19.479 1.00 78.56 252 PRO A N 1
ATOM 2059 C CA . PRO A 1 252 ? 9.573 11.871 19.557 1.00 78.56 252 PRO A CA 1
ATOM 2060 C C . PRO A 1 252 ? 9.836 10.451 20.074 1.00 78.56 252 PRO A C 1
ATOM 2062 O O . PRO A 1 252 ? 10.838 9.844 19.683 1.00 78.56 252 PRO A O 1
ATOM 2065 N N . PRO A 1 253 ? 8.954 9.901 20.926 1.00 77.94 253 PRO A N 1
ATOM 2066 C CA . PRO A 1 253 ? 9.058 8.531 21.420 1.00 77.94 253 PRO A CA 1
ATOM 2067 C C . PRO A 1 253 ? 8.609 7.542 20.332 1.00 77.94 253 PRO A C 1
ATOM 2069 O O . PRO A 1 253 ? 7.545 6.948 20.428 1.00 77.94 253 PRO A O 1
ATOM 2072 N N . ASN A 1 254 ? 9.396 7.418 19.263 1.00 83.06 254 ASN A N 1
ATOM 2073 C CA . ASN A 1 254 ? 9.129 6.483 18.173 1.00 83.06 254 ASN A CA 1
ATOM 2074 C C . ASN A 1 254 ? 9.735 5.117 18.495 1.00 83.06 254 ASN A C 1
ATOM 2076 O O . ASN A 1 254 ? 10.921 5.041 18.835 1.00 83.06 254 ASN A O 1
ATOM 2080 N N . PHE A 1 255 ? 8.968 4.050 18.294 1.00 87.75 255 PHE A N 1
ATOM 2081 C CA . PHE A 1 255 ? 9.457 2.689 18.460 1.00 87.75 255 PHE A CA 1
ATOM 2082 C C . PHE A 1 255 ? 9.336 1.875 17.166 1.00 87.75 255 PHE A C 1
ATOM 2084 O O . PHE A 1 255 ? 8.574 2.191 16.253 1.00 87.75 255 PHE A O 1
ATOM 2091 N N . TRP A 1 256 ? 10.172 0.842 17.037 1.00 89.81 256 TRP A N 1
ATOM 2092 C CA . TRP A 1 256 ? 10.210 0.022 15.821 1.00 89.81 256 TRP A CA 1
ATOM 2093 C C . TRP A 1 256 ? 9.034 -0.960 15.739 1.00 89.81 256 TRP A C 1
ATOM 2095 O O . TRP A 1 256 ? 8.608 -1.341 14.650 1.00 89.81 256 TRP A O 1
ATOM 2105 N N . ASP A 1 257 ? 8.492 -1.362 16.885 1.00 92.12 257 ASP A N 1
ATOM 2106 C CA . ASP A 1 257 ? 7.256 -2.135 16.983 1.00 92.12 257 ASP A CA 1
ATOM 2107 C C . ASP A 1 257 ? 6.042 -1.336 16.494 1.00 92.12 257 ASP A C 1
ATOM 2109 O O . ASP A 1 257 ? 5.209 -1.922 15.808 1.00 92.12 257 ASP A O 1
ATOM 2113 N N . ASP A 1 258 ? 5.987 -0.017 16.713 1.00 92.62 258 ASP A N 1
ATOM 2114 C CA . ASP A 1 258 ? 4.940 0.844 16.141 1.00 92.62 258 ASP A CA 1
ATOM 2115 C C . ASP A 1 258 ? 4.919 0.776 14.608 1.00 92.62 258 ASP A C 1
ATOM 2117 O O . ASP A 1 258 ? 3.864 0.642 13.978 1.00 92.62 258 ASP A O 1
ATOM 2121 N N . LEU A 1 259 ? 6.109 0.837 14.000 1.00 93.31 259 LEU A N 1
ATOM 2122 C CA . LEU A 1 259 ? 6.292 0.720 12.555 1.00 93.31 259 LEU A CA 1
ATOM 2123 C C . LEU A 1 259 ? 5.812 -0.647 12.066 1.00 93.31 259 LEU A C 1
ATOM 2125 O O . LEU A 1 259 ? 5.029 -0.718 11.118 1.00 93.31 259 LEU A O 1
ATOM 2129 N N . ILE A 1 260 ? 6.248 -1.726 12.723 1.00 92.62 260 ILE A N 1
ATOM 2130 C CA . ILE A 1 260 ? 5.847 -3.094 12.375 1.00 92.62 260 ILE A CA 1
ATOM 2131 C C . ILE A 1 260 ? 4.330 -3.257 12.511 1.00 92.62 260 ILE A C 1
ATOM 2133 O O . ILE A 1 260 ? 3.700 -3.815 11.615 1.00 92.62 260 ILE A O 1
ATOM 2137 N N . HIS A 1 261 ? 3.734 -2.758 13.593 1.00 93.69 261 HIS A N 1
ATOM 2138 C CA . HIS A 1 261 ? 2.305 -2.880 13.849 1.00 93.69 261 HIS A CA 1
ATOM 2139 C C . HIS A 1 261 ? 1.497 -2.173 12.754 1.00 93.69 261 HIS A C 1
ATOM 2141 O O . HIS A 1 261 ? 0.726 -2.825 12.046 1.00 93.69 261 HIS A O 1
ATOM 2147 N N . LEU A 1 262 ? 1.723 -0.875 12.526 1.00 95.12 262 LEU A N 1
ATOM 2148 C CA . LEU A 1 262 ? 0.989 -0.135 11.495 1.00 95.12 262 LEU A CA 1
ATOM 2149 C C . LEU A 1 262 ? 1.195 -0.731 10.102 1.00 95.12 262 LEU A C 1
ATOM 2151 O O . LEU A 1 262 ? 0.236 -0.879 9.341 1.00 95.12 262 LEU A O 1
ATOM 2155 N N . ARG A 1 263 ? 2.431 -1.114 9.762 1.00 94.56 263 ARG A N 1
ATOM 2156 C CA . ARG A 1 263 ? 2.732 -1.687 8.450 1.00 94.56 263 ARG A CA 1
ATOM 2157 C C . ARG A 1 263 ? 2.012 -3.014 8.209 1.00 94.56 263 ARG A C 1
ATOM 2159 O O . ARG A 1 263 ? 1.656 -3.296 7.066 1.00 94.56 263 ARG A O 1
ATOM 2166 N N . ARG A 1 264 ? 1.789 -3.822 9.248 1.00 93.19 264 ARG A N 1
ATOM 2167 C CA . ARG A 1 264 ? 1.059 -5.093 9.135 1.00 93.19 264 ARG A CA 1
ATOM 2168 C C . ARG A 1 264 ? -0.458 -4.905 9.088 1.00 93.19 264 ARG A C 1
ATOM 2170 O 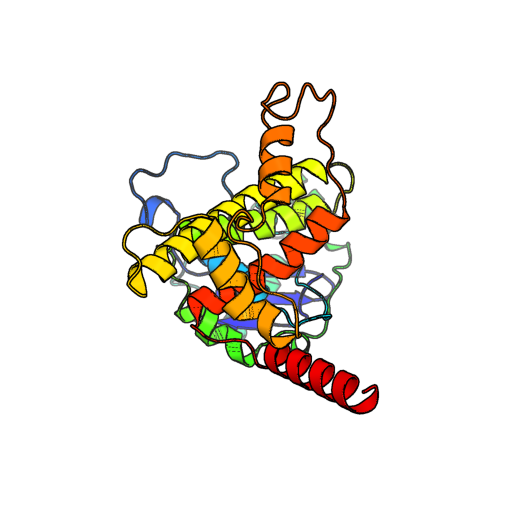O . ARG A 1 264 ? -1.120 -5.643 8.366 1.00 93.19 264 ARG A O 1
ATOM 2177 N N . SER A 1 265 ? -1.006 -3.920 9.799 1.00 94.88 265 SER A N 1
ATOM 2178 C CA . SER A 1 265 ? -2.462 -3.721 9.875 1.00 94.88 265 SER A CA 1
ATOM 2179 C C . SER A 1 265 ? -3.043 -3.014 8.644 1.00 94.88 265 SER A C 1
ATOM 2181 O O . SER A 1 265 ? -4.093 -3.402 8.128 1.00 94.88 265 SER A O 1
ATOM 2183 N N . LEU A 1 266 ? -2.365 -1.980 8.135 1.00 97.50 266 LEU A N 1
ATOM 2184 C CA . LEU A 1 266 ? -2.918 -1.098 7.098 1.00 97.50 266 LEU A CA 1
ATOM 2185 C C . LEU A 1 266 ? -3.215 -1.774 5.741 1.00 97.50 266 LEU A C 1
ATOM 2187 O O . LEU A 1 266 ? -4.270 -1.471 5.178 1.00 97.50 266 LEU A O 1
ATOM 2191 N N . PRO A 1 267 ? -2.382 -2.691 5.199 1.00 96.75 267 PRO A N 1
ATOM 2192 C CA . PRO A 1 267 ? -2.701 -3.391 3.952 1.00 96.75 267 PRO A CA 1
ATOM 2193 C C . PRO A 1 267 ? -4.026 -4.153 4.019 1.00 96.75 267 PRO A C 1
ATOM 2195 O O . PRO A 1 267 ? -4.825 -4.075 3.087 1.00 96.75 267 PRO A O 1
ATOM 2198 N N . GLY A 1 268 ? -4.282 -4.845 5.136 1.00 96.12 268 GLY A N 1
ATOM 2199 C CA . GLY A 1 268 ? -5.519 -5.593 5.361 1.00 96.12 268 GLY A CA 1
ATOM 2200 C C . GLY A 1 268 ? -6.744 -4.682 5.423 1.00 96.12 268 GLY A C 1
ATOM 2201 O O . GLY A 1 268 ? -7.766 -4.986 4.808 1.00 96.12 268 GLY A O 1
ATOM 2202 N N . ILE A 1 269 ? -6.620 -3.524 6.081 1.00 98.25 269 ILE A N 1
ATOM 2203 C CA . ILE A 1 269 ? -7.676 -2.503 6.146 1.00 98.25 269 ILE A CA 1
ATOM 2204 C C . ILE A 1 269 ? -7.984 -1.948 4.751 1.00 98.25 269 ILE A C 1
ATOM 2206 O O . ILE A 1 269 ? -9.147 -1.920 4.347 1.00 98.25 269 ILE A O 1
ATOM 2210 N N . PHE A 1 270 ? -6.962 -1.560 3.980 1.00 98.50 270 PHE A N 1
ATOM 2211 C CA . PHE A 1 270 ? -7.151 -1.090 2.604 1.00 98.50 270 PHE A CA 1
ATOM 2212 C C . PHE A 1 270 ? -7.788 -2.159 1.711 1.00 98.50 270 PHE A C 1
ATOM 2214 O O . PHE A 1 270 ? -8.735 -1.863 0.980 1.00 98.50 270 PHE A O 1
ATOM 2221 N N . ALA A 1 271 ? -7.328 -3.409 1.810 1.00 97.81 271 ALA A N 1
ATOM 2222 C CA . ALA A 1 271 ? -7.891 -4.520 1.055 1.00 97.81 271 ALA A CA 1
ATOM 2223 C C . ALA A 1 271 ? -9.361 -4.773 1.428 1.00 97.81 271 ALA A C 1
ATOM 2225 O O . ALA A 1 271 ? -10.194 -4.971 0.543 1.00 97.81 271 ALA A O 1
ATOM 2226 N N . PHE A 1 272 ? -9.712 -4.734 2.717 1.00 98.00 272 PHE A N 1
ATOM 2227 C CA . PHE A 1 272 ? -11.095 -4.903 3.159 1.00 98.00 272 PHE A CA 1
ATOM 2228 C C . PHE A 1 272 ? -11.992 -3.776 2.648 1.00 98.00 272 PHE A C 1
ATOM 2230 O O . PHE A 1 272 ? -13.060 -4.053 2.112 1.00 98.00 272 PHE A O 1
ATOM 2237 N N . LEU A 1 273 ? -11.554 -2.518 2.743 1.00 98.12 273 LEU A N 1
ATOM 2238 C CA . LEU A 1 273 ? -12.309 -1.369 2.231 1.00 98.12 273 LEU A CA 1
ATOM 2239 C C . LEU A 1 273 ? -12.554 -1.467 0.717 1.00 98.12 273 LEU A C 1
ATOM 2241 O O . LEU A 1 273 ? -13.621 -1.089 0.241 1.00 98.12 273 LEU A O 1
ATOM 2245 N N . LEU A 1 274 ? -11.593 -2.008 -0.037 1.00 97.56 274 LEU A N 1
ATOM 2246 C CA . LEU A 1 274 ? -11.691 -2.156 -1.490 1.00 97.56 274 LEU A CA 1
ATOM 2247 C C . LEU A 1 274 ? -12.626 -3.299 -1.929 1.00 97.56 274 LEU A C 1
ATOM 2249 O O . LEU A 1 274 ? -13.330 -3.208 -2.942 1.00 97.56 274 LEU A O 1
ATOM 2253 N N . HIS A 1 275 ? -12.613 -4.407 -1.192 1.00 97.31 275 HIS A N 1
ATOM 2254 C CA . HIS A 1 275 ? -13.316 -5.637 -1.571 1.00 97.31 275 HIS A CA 1
ATOM 2255 C C . HIS A 1 275 ? -14.622 -5.872 -0.809 1.00 97.31 275 HIS A C 1
ATOM 2257 O O . HIS A 1 275 ? -15.480 -6.607 -1.294 1.00 97.31 275 HIS A O 1
ATOM 2263 N N . GLY A 1 276 ? -14.775 -5.269 0.368 1.00 96.56 276 GLY A N 1
ATOM 2264 C CA . GLY A 1 276 ? -15.888 -5.484 1.295 1.00 96.56 276 GLY A CA 1
ATOM 2265 C C . GLY A 1 276 ? -15.852 -6.830 2.026 1.00 96.56 276 GLY A C 1
ATOM 2266 O O . GLY A 1 276 ? -16.864 -7.242 2.586 1.00 96.56 276 GLY A O 1
ATOM 2267 N N . ASN A 1 277 ? -14.730 -7.554 1.978 1.00 96.12 277 ASN A N 1
ATOM 2268 C CA . ASN A 1 277 ? -14.560 -8.851 2.632 1.00 96.12 277 ASN A CA 1
ATOM 2269 C C . ASN A 1 277 ? -13.095 -9.141 2.992 1.00 96.12 277 ASN A C 1
ATOM 2271 O O . ASN A 1 277 ? -12.158 -8.528 2.469 1.00 96.12 277 ASN A O 1
ATOM 2275 N N . HIS A 1 278 ? -12.908 -10.114 3.881 1.00 96.31 278 HIS A N 1
ATOM 2276 C CA . HIS A 1 278 ? -11.596 -10.624 4.276 1.00 96.31 278 HIS A CA 1
ATOM 2277 C C . HIS A 1 278 ? -10.983 -11.548 3.224 1.00 96.31 278 HIS A C 1
ATOM 2279 O O . HIS A 1 278 ? -11.696 -12.202 2.463 1.00 96.31 278 HIS A O 1
ATOM 2285 N N . SER A 1 279 ? -9.649 -11.620 3.196 1.00 94.25 279 SER A N 1
ATOM 2286 C CA . SER A 1 279 ? -8.927 -12.578 2.351 1.00 94.25 279 SER A CA 1
ATOM 2287 C C . SER A 1 279 ? -9.092 -14.019 2.850 1.00 94.25 279 SER A C 1
ATOM 2289 O O . SER A 1 279 ? -9.459 -14.269 4.003 1.00 94.25 279 SER A O 1
ATOM 2291 N N . ALA A 1 280 ? -8.779 -14.986 1.985 1.00 93.69 280 ALA A N 1
ATOM 2292 C CA . ALA A 1 280 ? -8.784 -16.399 2.350 1.00 93.69 280 ALA A CA 1
ATOM 2293 C C . ALA A 1 280 ? -7.785 -16.703 3.483 1.00 93.69 280 ALA A C 1
ATOM 2295 O O . ALA A 1 280 ? -8.115 -17.462 4.396 1.00 93.69 280 ALA A O 1
ATOM 2296 N N . SER A 1 281 ? -6.608 -16.072 3.454 1.00 92.75 281 SER A N 1
ATOM 2297 C CA . SER A 1 281 ? -5.556 -16.158 4.468 1.00 92.75 281 SER A CA 1
ATOM 2298 C C . SER A 1 281 ? -6.009 -15.606 5.814 1.00 92.75 281 SER A C 1
ATOM 2300 O O . SER A 1 281 ? -5.830 -16.297 6.814 1.00 92.75 281 SER A O 1
ATOM 2302 N N . PHE A 1 282 ? -6.669 -14.443 5.856 1.00 94.56 282 PHE A N 1
ATOM 2303 C CA . PHE A 1 282 ? -7.222 -13.917 7.109 1.00 94.56 282 PHE A CA 1
ATOM 2304 C C . PHE A 1 282 ? -8.225 -14.903 7.720 1.00 94.56 282 PHE A C 1
ATOM 2306 O O . PHE A 1 282 ? -8.112 -15.292 8.880 1.00 94.56 282 PHE A O 1
ATOM 2313 N N . LEU A 1 283 ? -9.176 -15.388 6.915 1.00 95.00 283 LEU A N 1
ATOM 2314 C CA . LEU A 1 283 ? -10.176 -16.352 7.378 1.00 95.00 283 LEU A CA 1
ATOM 2315 C C . LEU A 1 283 ? -9.550 -17.689 7.804 1.00 95.00 283 LEU A C 1
ATOM 2317 O O . LEU A 1 283 ? -10.096 -18.375 8.668 1.00 95.00 283 LEU A O 1
ATOM 2321 N N . ALA A 1 284 ? -8.429 -18.089 7.199 1.00 93.31 284 ALA A N 1
ATOM 2322 C CA . ALA A 1 284 ? -7.662 -19.248 7.640 1.00 93.31 284 ALA A CA 1
ATOM 2323 C C . ALA A 1 284 ? -7.018 -19.010 9.013 1.00 93.31 284 ALA A C 1
ATOM 2325 O O . ALA A 1 284 ? -7.148 -19.878 9.874 1.00 93.31 284 ALA A O 1
ATOM 2326 N N . GLY A 1 285 ? -6.427 -17.832 9.240 1.00 92.75 285 GLY A N 1
ATOM 2327 C CA . GLY A 1 285 ? -5.871 -17.429 10.535 1.00 92.75 285 GLY A CA 1
ATOM 2328 C C . GLY A 1 285 ? -6.920 -17.403 11.650 1.00 92.75 285 GLY A C 1
ATOM 2329 O O . GLY A 1 285 ? -6.692 -17.958 12.724 1.00 92.75 285 GLY A O 1
ATOM 2330 N N . VAL A 1 286 ? -8.116 -16.874 11.371 1.00 93.81 286 VAL A N 1
ATOM 2331 C CA . VAL A 1 286 ? -9.255 -16.911 12.308 1.00 93.81 286 VAL A CA 1
ATOM 2332 C C . VAL A 1 286 ? -9.630 -18.351 12.674 1.00 93.81 286 VAL A C 1
ATOM 2334 O O . VAL A 1 286 ? -9.763 -18.681 13.852 1.00 93.81 286 VAL A O 1
ATOM 2337 N N . ARG A 1 287 ? -9.758 -19.244 11.682 1.00 94.69 287 ARG A N 1
ATOM 2338 C CA . ARG A 1 287 ? -10.070 -20.663 11.938 1.00 94.69 287 ARG A CA 1
ATOM 2339 C C . ARG A 1 287 ? -8.986 -21.353 12.762 1.00 94.69 287 ARG A C 1
ATOM 2341 O O . ARG A 1 287 ? -9.310 -22.167 13.624 1.00 94.69 287 ARG A O 1
ATOM 2348 N N . GLU A 1 288 ? -7.717 -21.052 12.499 1.00 93.25 288 GLU A N 1
ATOM 2349 C CA . GLU A 1 288 ? -6.593 -21.605 13.257 1.00 93.25 288 GLU A CA 1
ATOM 2350 C C . GLU A 1 288 ? -6.618 -21.146 14.719 1.00 93.25 288 GLU A C 1
ATOM 2352 O O . GLU A 1 288 ? -6.459 -21.971 15.623 1.00 93.25 288 GLU A O 1
ATOM 2357 N N . PHE A 1 289 ? -6.864 -19.855 14.957 1.00 92.00 289 PHE A N 1
ATOM 2358 C CA . PHE A 1 289 ? -7.016 -19.300 16.299 1.00 92.00 289 PHE A CA 1
ATOM 2359 C C . PHE A 1 289 ? -8.152 -19.989 17.062 1.00 92.00 289 PHE A C 1
ATOM 2361 O O . PHE A 1 289 ? -7.927 -20.544 18.137 1.00 92.00 289 PHE A O 1
ATOM 2368 N N . GLN A 1 290 ? -9.345 -20.051 16.466 1.00 91.25 290 GLN A N 1
ATOM 2369 C CA . GLN A 1 290 ? -10.525 -20.667 17.081 1.00 91.25 290 GLN A CA 1
ATOM 2370 C C . GLN A 1 290 ? -10.320 -22.162 17.363 1.00 91.25 290 GLN A C 1
ATOM 2372 O O . GLN A 1 290 ? -10.743 -22.669 18.402 1.00 91.25 290 GLN A O 1
ATOM 2377 N N . ALA A 1 291 ? -9.638 -22.884 16.468 1.00 91.25 291 ALA A N 1
ATOM 2378 C CA . ALA A 1 291 ? -9.304 -24.288 16.686 1.00 91.25 291 ALA A CA 1
ATOM 2379 C C . ALA A 1 291 ? -8.356 -24.476 17.882 1.00 91.25 291 ALA A C 1
ATOM 2381 O O . ALA A 1 291 ? -8.561 -25.387 18.681 1.00 91.25 291 ALA A O 1
ATOM 2382 N N . LYS A 1 292 ? -7.342 -23.615 18.034 1.00 89.75 292 LYS A N 1
ATOM 2383 C CA . LYS A 1 292 ? -6.416 -23.648 19.180 1.00 89.75 292 LYS A CA 1
ATOM 2384 C C . LYS A 1 292 ? -7.104 -23.254 20.487 1.00 89.75 292 LYS A C 1
ATOM 2386 O O . LYS A 1 292 ? -6.815 -23.852 21.521 1.00 89.75 292 LYS A O 1
ATOM 2391 N N . TRP A 1 293 ? -8.009 -22.282 20.442 1.00 82.19 293 TRP A N 1
ATOM 2392 C CA . TRP A 1 293 ? -8.769 -21.819 21.602 1.00 82.19 293 TRP A CA 1
ATOM 2393 C C . TRP A 1 293 ? -9.677 -22.921 22.164 1.00 82.19 293 TRP A C 1
ATOM 2395 O O . TRP A 1 293 ? -9.572 -23.263 23.338 1.00 82.19 293 TRP A O 1
ATOM 2405 N N . ASN A 1 294 ? -10.451 -23.583 21.298 1.00 74.94 294 ASN A N 1
ATOM 2406 C CA . ASN A 1 294 ? -11.365 -24.674 21.671 1.00 74.94 294 ASN A CA 1
ATOM 2407 C C . ASN A 1 294 ? -10.673 -25.960 22.159 1.00 74.94 294 ASN A C 1
ATOM 2409 O O . ASN A 1 294 ? -11.337 -26.864 22.654 1.00 74.94 294 ASN A O 1
ATOM 2413 N N . VAL A 1 295 ? -9.361 -26.105 21.951 1.00 71.44 295 VAL A N 1
ATOM 2414 C CA . VAL A 1 295 ? -8.584 -27.245 22.472 1.00 71.44 295 VAL A CA 1
ATOM 2415 C C . VAL A 1 295 ? -8.032 -26.950 23.871 1.00 71.44 295 VAL A C 1
ATOM 2417 O O . VAL A 1 295 ? -7.764 -27.878 24.632 1.00 71.44 295 VAL A O 1
ATOM 2420 N N . ASN A 1 296 ? -7.860 -25.673 24.217 1.00 60.00 296 ASN A N 1
ATOM 2421 C CA . ASN A 1 296 ? -7.258 -25.241 25.477 1.00 60.00 296 ASN A CA 1
ATOM 2422 C C . ASN A 1 296 ? -8.290 -24.848 26.550 1.00 60.00 296 ASN A C 1
ATOM 2424 O O . ASN A 1 296 ? -7.893 -24.601 27.694 1.00 60.00 296 ASN A O 1
ATOM 2428 N N . HIS A 1 297 ? -9.579 -24.792 26.203 1.00 53.22 297 HIS A N 1
ATOM 2429 C CA . HIS A 1 297 ? -10.723 -24.466 27.067 1.00 53.22 297 HIS A CA 1
ATOM 2430 C C . HIS A 1 297 ? -11.847 -25.486 26.867 1.00 53.22 297 HIS A C 1
ATOM 2432 O O . HIS A 1 297 ? -12.574 -25.744 27.853 1.00 53.22 297 HIS A O 1
#

Radius of gyration: 20.9 Å; Cα contacts (8 Å, |Δi|>4): 358; chains: 1; bounding box: 54×49×57 Å

Nearest PDB structures (foldseek):
  7rqx-assembly1_A  TM=1.256E-01  e=2.586E+00  Rattus norvegicus

Foldseek 3Di:
DAAAAKDAAVQWIWHDDFQDTDIGGDDDAPCVLPVPDDDDPPDDDGLLRLLLQLLQQLQAFPPFDGPLDADDVPPDDDDDPVVADSVDPVRVVVVVVVVLPLVPPPDDPVSSVVVVVVSVGTDDHDHSVNTNSVCSRVSSVLDDSNLVLLSLLSVLLSVLSNQVVDVVSNLVSLLSLVSNLVSLQVLLQVVVVVVPDVGDDQLNSQQVLCVAAVVLLVDDRDDSVDGRVVVSVVLNCVQPPCADPVGHHPHGPDDNVSSVVSSSSSSQSSSCSRPVDGDPSSVVVSVVSVVVVVVVD

Organism: NCBI:txid487698